Protein AF-A0A1R0WCK9-F1 (afdb_monomer)

Foldseek 3Di:
DPPPVVVVVPDDPVRVVVVVLLCVLQPDDPPPPDDLAQELLDLPDWLLLNLCSNQPHDFQDDDGSVVSVVVVVFLVVLQCCLPVPQVVLCPDPPRLKHFDDLCRFPCVPPPQKDWDCDDPGDNQKTWIWGRPLADPHTYTYIFSHWIDHPNAIETEDEEEDEPVVVVVDPADDPSVVSSVLVVCLRRVGFKYWYWYAHPPPRDIDIDIDGHDPVSNVVSSCSNHVSNVCSVVLHRDDDDDDPCLVVRSCVVCVVVVNRDDPDD

Sequence (263 aa):
MVKKESNVANKTPEELFTAVLDKFLTSRNNKRSGRLAFNPSSYYKCGRLQFYKLTGQPPRKKKYPRSERILDVGTQLHEWVQTQVLMKMNEEEKSAVKLIPLEELPTYGAEGIEWIKEHNAPPMEVKFVDSRWTKKYPISAMVDGAFSFINKDILFEFKTINPTDYDKIIEPLKDHLKQGAIYCLGTGVKYVMFLYLNKGNQEWKAYFVEYRQEQLDWVVARITTIEDYVLRGELPPKEEGDSCRYCEFKYLCDADLKEPKKK

Nearest PDB structures (foldseek):
  3h4r-assembly1_A  TM=4.758E-01  e=5.162E-04  Escherichia coli K-12
  3slp-assembly1_B  TM=4.173E-01  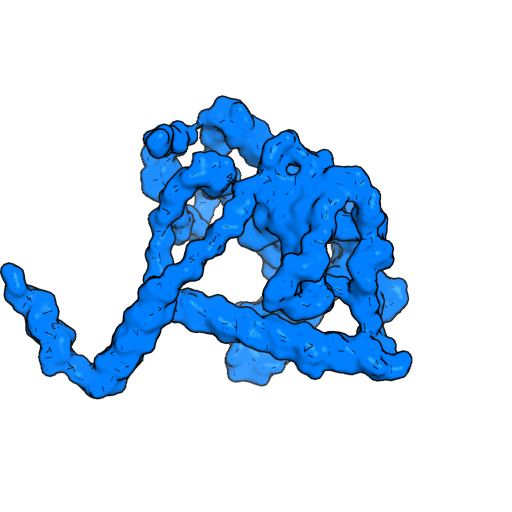e=4.038E-03  Lambdavirus lambda
  5btb-assembly2_A  TM=3.968E-01  e=8.260E-04  Eremothecium gossypii ATCC 10895
  6dkn-assembly2_B  TM=4.050E-01  e=1.577E-03  Arabidopsis thaliana
  2qb6-assembly1_A  TM=5.474E-01  e=2.174E+00  Saccharomyces cerevisiae

Radius of gyration: 21.08 Å; Cα contacts (8 Å, |Δi|>4): 360; chains: 1; bounding box: 53×39×67 Å

Secondary structure (DSSP, 8-state):
--TTTTTTTT--HHHHHHHHHHHHHHH--------S-B-TTTTTS-HHHHHHHHTTPPP-PPP-HHHHHHHHHHHHHHHHIIIIIIHHH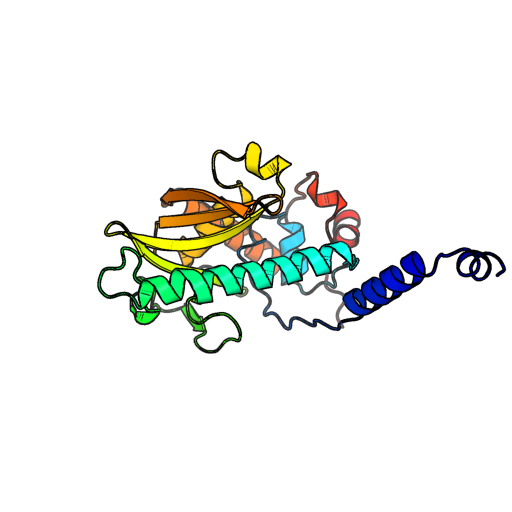HHSTT-S-EEPPGGGSTTTT-TTEEE----SS-TT-EEEEE-TT-SSS-EEEEESEEEEETTEEEEEEEEEE-HHHHHH-SS--HHHHHHHHHHHHHH---EEEEEEEETTT--EEEEEEEPPHHHHHHHHHHHHHHHHHHHHTPPPPP--SGGGGG-TTHHHHTTT--S----

Mean predicted aligned error: 5.52 Å

Structure (mmCIF, N/CA/C/O backbone):
data_AF-A0A1R0WCK9-F1
#
_entry.id   AF-A0A1R0WCK9-F1
#
loop_
_atom_site.group_PDB
_atom_site.id
_atom_site.type_symbol
_atom_site.label_atom_id
_atom_site.label_alt_id
_atom_site.label_comp_id
_atom_site.label_asym_id
_atom_site.label_entity_id
_atom_site.label_seq_id
_atom_site.pdbx_PDB_ins_code
_atom_site.Cartn_x
_atom_site.Cartn_y
_atom_site.Cartn_z
_atom_site.occupancy
_atom_site.B_iso_or_equiv
_atom_site.auth_seq_id
_atom_site.auth_comp_id
_atom_site.auth_asym_id
_atom_site.auth_atom_id
_atom_site.pdbx_PDB_model_num
ATOM 1 N N . MET A 1 1 ? 20.619 -13.567 40.205 1.00 45.62 1 MET A N 1
ATOM 2 C CA . MET A 1 1 ? 21.067 -12.651 39.128 1.00 45.62 1 MET A CA 1
ATOM 3 C C . MET A 1 1 ? 22.226 -13.214 38.281 1.00 45.62 1 MET A C 1
ATOM 5 O O . MET A 1 1 ? 22.901 -12.444 37.628 1.00 45.62 1 MET A O 1
ATOM 9 N N . VAL A 1 2 ? 22.408 -14.541 38.169 1.00 44.53 2 VAL A N 1
ATOM 10 C CA . VAL A 1 2 ? 23.644 -15.145 37.602 1.00 44.53 2 VAL A CA 1
ATOM 11 C C . VAL A 1 2 ? 23.496 -15.665 36.150 1.00 44.53 2 VAL A C 1
ATOM 13 O O . VAL A 1 2 ? 24.469 -16.039 35.514 1.00 44.53 2 VAL A O 1
ATOM 16 N N . LYS A 1 3 ? 22.290 -15.660 35.558 1.00 43.91 3 LYS A N 1
ATOM 17 C CA . LYS A 1 3 ? 22.046 -16.264 34.223 1.00 43.91 3 LYS A CA 1
ATOM 18 C C . LYS A 1 3 ? 22.256 -15.341 33.010 1.00 43.91 3 LYS A C 1
ATOM 20 O O . LYS A 1 3 ? 22.182 -15.820 31.885 1.00 43.91 3 LYS A O 1
ATOM 25 N N . LYS A 1 4 ? 22.447 -14.028 33.198 1.00 45.56 4 LYS A N 1
ATOM 26 C CA . LYS A 1 4 ? 22.603 -13.077 32.073 1.00 45.56 4 LYS A CA 1
ATOM 27 C C . LYS A 1 4 ? 24.060 -12.817 31.687 1.00 45.56 4 LYS A C 1
ATOM 29 O O . LYS A 1 4 ? 24.312 -12.571 30.514 1.00 45.56 4 LYS A O 1
ATOM 34 N N . GLU A 1 5 ? 24.992 -12.908 32.631 1.00 41.41 5 GLU A N 1
ATOM 35 C CA . GLU A 1 5 ? 26.416 -12.636 32.382 1.00 41.41 5 GLU A CA 1
ATOM 36 C C . GLU A 1 5 ? 27.134 -13.816 31.709 1.00 41.41 5 GLU A C 1
ATOM 38 O O . GLU A 1 5 ? 28.014 -13.607 30.881 1.00 41.41 5 GLU A O 1
ATOM 43 N N . SER A 1 6 ? 26.687 -15.054 31.944 1.00 45.78 6 SER A N 1
ATOM 44 C CA . SER A 1 6 ? 27.289 -16.257 31.351 1.00 45.78 6 SER A CA 1
ATOM 45 C C . SER A 1 6 ? 27.047 -16.425 29.844 1.00 45.78 6 SER A C 1
ATOM 47 O O . SER A 1 6 ? 27.761 -17.177 29.191 1.00 45.78 6 SER A O 1
ATOM 49 N N . ASN A 1 7 ? 26.061 -15.728 29.267 1.00 52.91 7 ASN A N 1
ATOM 50 C CA . ASN A 1 7 ? 25.636 -15.927 27.874 1.00 52.91 7 ASN A CA 1
ATOM 51 C C . ASN A 1 7 ? 26.328 -14.987 26.865 1.00 52.91 7 ASN A C 1
ATOM 53 O O . ASN A 1 7 ? 26.103 -15.095 25.661 1.00 52.91 7 ASN A O 1
ATOM 57 N N . VAL A 1 8 ? 27.131 -14.032 27.348 1.00 55.28 8 VAL A N 1
ATOM 58 C CA . VAL A 1 8 ? 27.963 -13.154 26.501 1.00 55.28 8 VAL A CA 1
ATOM 59 C C . VAL A 1 8 ? 29.366 -13.744 26.321 1.00 55.28 8 VAL A C 1
ATOM 61 O O . VAL A 1 8 ? 29.966 -13.553 25.271 1.00 55.28 8 VAL A O 1
ATOM 64 N N . ALA A 1 9 ? 29.849 -14.521 27.297 1.00 57.75 9 ALA A N 1
ATOM 65 C CA . ALA A 1 9 ? 31.196 -15.095 27.309 1.00 57.75 9 ALA A CA 1
ATOM 66 C C . ALA A 1 9 ? 31.435 -16.212 26.270 1.00 57.75 9 ALA A C 1
ATOM 68 O O . ALA A 1 9 ? 32.584 -16.505 25.964 1.00 57.75 9 ALA A O 1
ATOM 69 N N . ASN A 1 10 ? 30.374 -16.802 25.706 1.00 74.19 10 ASN A N 1
ATOM 70 C CA . ASN A 1 10 ? 30.460 -17.928 24.763 1.00 74.19 10 ASN A CA 1
ATOM 71 C C . ASN A 1 10 ? 30.127 -17.564 23.308 1.00 74.19 10 ASN A C 1
ATOM 73 O O . ASN A 1 10 ? 29.937 -18.464 22.495 1.00 74.19 10 ASN A O 1
ATOM 77 N N . LYS A 1 11 ? 30.006 -16.274 22.972 1.00 84.56 11 LYS A N 1
ATOM 78 C CA . LYS A 1 11 ? 29.691 -15.866 21.599 1.00 84.56 11 LYS A CA 1
ATOM 79 C C . LYS A 1 11 ? 30.944 -15.736 20.750 1.00 84.56 11 LYS A C 1
ATOM 81 O O . LYS A 1 11 ? 31.930 -15.156 21.202 1.00 84.56 11 LYS A O 1
ATOM 86 N N . THR A 1 12 ? 30.882 -16.204 19.508 1.00 94.31 12 THR A N 1
ATOM 87 C CA . THR A 1 12 ? 31.974 -15.982 18.551 1.00 94.31 12 THR A CA 1
ATOM 88 C C . THR A 1 12 ? 32.033 -14.506 18.123 1.00 94.31 12 THR A C 1
ATOM 90 O O . THR A 1 12 ? 31.036 -13.780 18.253 1.00 94.31 12 THR A O 1
ATOM 93 N N . PRO A 1 13 ? 33.172 -14.016 17.596 1.00 95.81 13 PRO A N 1
ATOM 94 C CA . PRO A 1 13 ? 33.260 -12.665 17.040 1.00 95.81 13 PRO A CA 1
ATOM 95 C C . PRO A 1 13 ? 32.168 -12.349 16.001 1.00 95.81 13 PRO A C 1
ATOM 97 O O . PRO A 1 13 ? 31.623 -11.245 15.996 1.00 95.81 13 PRO A O 1
ATOM 100 N N . GLU A 1 14 ? 31.784 -13.319 15.167 1.00 96.00 14 GLU A N 1
ATOM 101 C CA . GLU A 1 14 ? 30.732 -13.190 14.150 1.00 96.00 14 GLU A CA 1
ATOM 102 C C . GLU A 1 14 ? 29.339 -12.997 14.777 1.00 96.00 14 GLU A C 1
ATOM 104 O O . GLU A 1 14 ? 28.549 -12.150 14.341 1.00 96.00 14 GLU A O 1
ATOM 109 N N . GLU A 1 15 ? 29.030 -13.742 15.840 1.00 94.69 15 GLU A N 1
ATOM 110 C CA . GLU A 1 15 ? 27.771 -13.606 16.582 1.00 94.69 15 GLU A CA 1
ATOM 111 C C . GLU A 1 15 ? 27.686 -12.271 17.325 1.00 94.69 15 GLU A C 1
ATOM 113 O O . GLU A 1 15 ? 26.616 -11.660 17.417 1.00 94.69 15 GLU A O 1
ATOM 118 N N . LEU A 1 16 ? 28.814 -11.792 17.855 1.00 94.94 16 LEU A N 1
ATOM 119 C CA . LEU A 1 16 ? 28.894 -10.469 18.464 1.00 94.94 16 LEU A CA 1
ATOM 120 C C . LEU A 1 16 ? 28.676 -9.375 17.417 1.00 94.94 16 LEU A C 1
ATOM 122 O O . LEU A 1 16 ? 27.882 -8.462 17.650 1.00 94.94 16 LEU A O 1
ATOM 126 N N . PHE A 1 17 ? 29.315 -9.489 16.252 1.00 96.06 17 PHE A N 1
ATOM 127 C CA . PHE A 1 17 ? 29.180 -8.514 15.175 1.00 96.06 17 PHE A CA 1
ATOM 128 C C . PHE A 1 17 ? 27.734 -8.406 14.675 1.00 96.06 17 PHE A C 1
ATOM 130 O O . PHE A 1 17 ? 27.159 -7.315 14.647 1.00 96.06 17 PHE A O 1
ATOM 137 N N . THR A 1 18 ? 27.095 -9.537 14.367 1.00 95.88 18 THR A N 1
ATOM 138 C CA . THR A 1 18 ? 25.685 -9.553 13.939 1.00 95.88 18 THR A CA 1
ATOM 139 C C . THR A 1 18 ? 24.744 -9.006 15.016 1.00 95.88 18 THR A C 1
ATOM 141 O O . THR A 1 18 ? 23.827 -8.246 14.696 1.00 95.88 18 THR A O 1
ATOM 144 N N . ALA A 1 19 ? 25.001 -9.285 16.300 1.00 94.69 19 ALA A N 1
ATOM 145 C CA . ALA A 1 19 ? 24.226 -8.721 17.405 1.00 94.69 19 ALA A CA 1
ATOM 146 C C . ALA A 1 19 ? 24.371 -7.191 17.528 1.00 94.69 19 ALA A C 1
ATOM 148 O O . ALA A 1 19 ? 23.395 -6.510 17.860 1.00 94.69 19 ALA A O 1
ATOM 149 N N . VAL A 1 20 ? 25.557 -6.636 17.251 1.00 95.62 20 VAL A N 1
ATOM 150 C CA . VAL A 1 20 ? 25.784 -5.180 17.216 1.00 95.62 20 VAL A CA 1
ATOM 151 C C . VAL A 1 20 ? 24.963 -4.535 16.097 1.00 95.62 20 VAL A C 1
ATOM 153 O O . VAL A 1 20 ? 24.258 -3.555 16.354 1.00 95.62 20 VAL A O 1
ATOM 156 N N . LEU A 1 21 ? 24.977 -5.115 14.892 1.00 95.44 21 LEU A N 1
ATOM 157 C CA . LEU A 1 21 ? 24.169 -4.638 13.763 1.00 95.44 21 LEU A CA 1
ATOM 158 C C . LEU A 1 21 ? 22.664 -4.702 14.072 1.00 95.44 21 LEU A C 1
ATOM 160 O O . LEU A 1 21 ? 21.938 -3.727 13.873 1.00 95.44 21 LEU A O 1
ATOM 164 N N . ASP A 1 22 ? 22.192 -5.822 14.620 1.00 95.38 22 ASP A N 1
ATOM 165 C CA . ASP A 1 22 ? 20.786 -6.023 14.984 1.00 95.38 22 ASP A CA 1
ATOM 166 C C . ASP A 1 22 ? 20.304 -5.019 16.046 1.00 95.38 22 ASP A C 1
ATOM 168 O O . ASP A 1 22 ? 19.191 -4.476 15.961 1.00 95.38 22 ASP A O 1
ATOM 172 N N . LYS A 1 23 ? 21.156 -4.728 17.037 1.00 94.19 23 LYS A N 1
ATOM 173 C CA . LYS A 1 23 ? 20.893 -3.710 18.060 1.00 94.19 23 LYS A CA 1
ATOM 174 C C . LYS A 1 23 ? 20.825 -2.316 17.444 1.00 94.19 23 LYS A C 1
ATOM 176 O O . LYS A 1 23 ? 19.909 -1.560 17.770 1.00 94.19 23 LYS A O 1
ATOM 181 N N . PHE A 1 24 ? 21.749 -1.981 16.543 1.00 93.44 24 PHE A N 1
ATOM 182 C CA . PHE A 1 24 ? 21.728 -0.702 15.838 1.00 93.44 24 PHE A CA 1
ATOM 183 C C . PHE A 1 24 ? 20.415 -0.528 15.065 1.00 93.44 24 PHE A C 1
ATOM 185 O O . PHE A 1 24 ? 19.681 0.426 15.327 1.00 93.44 24 PHE A O 1
ATOM 192 N N . LEU A 1 25 ? 20.047 -1.493 14.215 1.00 91.62 25 LEU A N 1
ATOM 193 C CA . LEU A 1 25 ? 18.831 -1.429 13.396 1.00 91.62 25 LEU A CA 1
ATOM 194 C C . LEU A 1 25 ? 17.555 -1.210 14.219 1.00 91.62 25 LEU A C 1
ATOM 196 O O . LEU A 1 25 ? 16.714 -0.391 13.847 1.00 91.62 25 LEU A O 1
ATOM 200 N N . THR A 1 26 ? 17.414 -1.911 15.347 1.00 90.69 26 THR A N 1
ATOM 201 C CA . THR A 1 26 ? 16.211 -1.836 16.196 1.00 90.69 26 THR A CA 1
ATOM 202 C C . THR A 1 26 ? 16.158 -0.586 17.076 1.00 90.69 26 THR A C 1
ATOM 204 O O . THR A 1 26 ? 15.062 -0.121 17.416 1.00 90.69 26 THR A O 1
ATOM 207 N N . SER A 1 27 ? 17.320 -0.010 17.399 1.00 89.25 27 SER A N 1
ATOM 208 C CA . SER A 1 27 ? 17.451 1.230 18.172 1.00 89.25 27 SER A CA 1
ATOM 209 C C . SER A 1 27 ? 17.048 2.488 17.394 1.00 89.25 27 SER A C 1
ATOM 211 O O . SER A 1 27 ? 16.664 3.481 18.014 1.00 89.25 27 SER A O 1
ATOM 213 N N . ARG A 1 28 ? 17.051 2.446 16.050 1.00 86.56 28 ARG A N 1
ATOM 214 C CA . ARG A 1 28 ? 16.676 3.591 15.202 1.00 86.56 28 ARG A CA 1
ATOM 215 C C . ARG A 1 28 ? 15.276 4.102 15.545 1.00 86.56 28 ARG A C 1
ATOM 217 O O . ARG A 1 28 ? 14.286 3.355 15.539 1.00 86.56 28 ARG A O 1
ATOM 224 N N . ASN A 1 29 ? 15.184 5.395 15.849 1.00 68.44 29 ASN A N 1
ATOM 225 C CA . ASN A 1 29 ? 13.937 6.037 16.242 1.00 68.44 29 ASN A CA 1
ATOM 226 C C . ASN A 1 29 ? 13.182 6.557 15.016 1.00 68.44 29 ASN A C 1
ATOM 228 O O . ASN A 1 29 ? 13.086 7.756 14.783 1.00 68.44 29 ASN A O 1
ATOM 232 N N . ASN A 1 30 ? 12.615 5.639 14.238 1.00 63.09 30 ASN A N 1
ATOM 233 C CA . ASN A 1 30 ? 11.753 5.988 13.111 1.00 63.09 30 ASN A CA 1
ATOM 234 C C . ASN A 1 30 ? 10.349 6.335 13.630 1.00 63.09 30 ASN A C 1
ATOM 236 O O . ASN A 1 30 ? 9.394 5.582 13.418 1.00 63.09 30 ASN A O 1
ATOM 240 N N . LYS A 1 31 ? 10.209 7.446 14.367 1.00 56.50 31 LYS A N 1
ATOM 241 C CA . LYS A 1 31 ? 8.886 7.997 14.685 1.00 56.50 31 LYS A CA 1
ATOM 242 C C . LYS A 1 31 ? 8.263 8.485 13.381 1.00 56.50 31 LYS A C 1
ATOM 244 O O . LYS A 1 31 ? 8.527 9.593 12.935 1.00 56.50 31 LYS A O 1
ATOM 249 N N . ARG A 1 32 ? 7.425 7.654 12.764 1.00 56.78 32 ARG A N 1
ATOM 250 C CA . ARG A 1 32 ? 6.545 8.099 11.683 1.00 56.78 32 ARG A CA 1
ATOM 251 C C . ARG A 1 32 ? 5.411 8.902 12.317 1.00 56.78 32 ARG A C 1
ATOM 253 O O . ARG A 1 32 ? 4.491 8.317 12.883 1.00 56.78 32 ARG A O 1
ATOM 260 N N . SER A 1 33 ? 5.493 10.231 12.268 1.00 53.94 33 SER A N 1
ATOM 261 C CA . SER A 1 33 ? 4.356 11.110 12.555 1.00 53.94 33 SER A CA 1
ATOM 262 C C . SER A 1 33 ? 3.375 11.016 11.387 1.00 53.94 33 SER A C 1
ATOM 264 O O . SER A 1 33 ? 3.424 11.796 10.439 1.00 53.94 33 SER A O 1
ATOM 266 N N . GLY A 1 34 ? 2.546 9.978 11.403 1.00 66.50 34 GLY A N 1
ATOM 267 C CA . GLY A 1 34 ? 1.469 9.805 10.437 1.00 66.50 34 GLY A CA 1
ATOM 268 C C . GLY A 1 34 ? 0.188 10.455 10.941 1.00 66.50 34 GLY A C 1
ATOM 269 O O . GLY A 1 34 ? -0.119 10.370 12.132 1.00 66.50 34 GLY A O 1
ATOM 270 N N . ARG A 1 35 ? -0.580 11.060 10.031 1.00 86.31 35 ARG A N 1
ATOM 271 C CA . ARG A 1 35 ? -1.987 11.384 10.293 1.00 86.31 35 ARG A CA 1
ATOM 272 C C . ARG A 1 35 ? -2.767 10.090 10.556 1.00 86.31 35 ARG A C 1
ATOM 274 O O . ARG A 1 35 ? -2.451 9.045 9.985 1.00 86.31 35 ARG A O 1
ATOM 281 N N . LEU A 1 36 ? -3.771 10.150 11.429 1.00 93.75 36 LEU A N 1
ATOM 282 C CA . LEU A 1 36 ? -4.698 9.034 11.621 1.00 93.75 36 LEU A CA 1
ATOM 283 C C . LEU A 1 36 ? -5.579 8.940 10.375 1.00 93.75 36 LEU A C 1
ATOM 285 O O . LEU A 1 36 ? -6.334 9.863 10.087 1.00 93.75 36 LEU A O 1
ATOM 289 N N . ALA A 1 37 ? -5.420 7.862 9.614 1.00 96.69 37 ALA A N 1
ATOM 290 C CA . ALA A 1 37 ? -6.014 7.707 8.292 1.00 96.69 37 ALA A CA 1
ATOM 291 C C . ALA A 1 37 ? -6.141 6.228 7.913 1.00 96.69 37 ALA A C 1
ATOM 293 O O . ALA A 1 37 ? -5.397 5.370 8.412 1.00 96.69 37 ALA A O 1
ATOM 294 N N . PHE A 1 38 ? -7.034 5.936 6.971 1.00 97.88 38 PHE A N 1
ATOM 295 C CA . PHE A 1 38 ? -7.048 4.656 6.276 1.00 97.88 38 PHE A CA 1
ATOM 296 C C . PHE A 1 38 ? -5.856 4.586 5.323 1.00 97.88 38 PHE A C 1
ATOM 298 O O . PHE A 1 38 ? -5.660 5.455 4.478 1.00 97.88 38 PHE A O 1
ATOM 305 N N . ASN A 1 39 ? -5.033 3.548 5.475 1.00 97.00 39 ASN A N 1
ATOM 306 C CA . ASN A 1 39 ? -3.827 3.363 4.671 1.00 97.00 39 ASN A CA 1
ATOM 307 C C . ASN A 1 39 ? -3.996 2.167 3.714 1.00 97.00 39 ASN A C 1
ATOM 309 O O . ASN A 1 39 ? -4.463 1.112 4.172 1.00 97.00 39 ASN A O 1
ATOM 313 N N . PRO A 1 40 ? -3.537 2.263 2.450 1.00 97.06 40 PRO A N 1
ATOM 314 C CA . PRO A 1 40 ? -3.678 1.213 1.435 1.00 97.06 40 PRO A CA 1
ATOM 315 C C . PRO A 1 40 ? -3.218 -0.175 1.878 1.00 97.06 40 PRO A C 1
ATOM 317 O O . PRO A 1 40 ? -3.898 -1.168 1.648 1.00 97.06 40 PRO A O 1
ATOM 320 N N . SER A 1 41 ? -2.110 -0.247 2.613 1.00 94.12 41 SER A N 1
ATOM 321 C CA . SER A 1 41 ? -1.522 -1.503 3.091 1.00 94.12 41 SER A CA 1
ATOM 322 C C . SER A 1 41 ? -2.266 -2.157 4.265 1.00 94.12 41 SER A C 1
ATOM 324 O O . SER A 1 41 ? -1.820 -3.183 4.795 1.00 94.12 41 SER A O 1
ATOM 326 N N . SER A 1 42 ? -3.360 -1.558 4.757 1.00 95.00 42 SER A N 1
ATOM 327 C CA . SER A 1 42 ? -4.057 -2.113 5.919 1.00 95.00 42 SER A CA 1
ATOM 328 C C . SER A 1 42 ? -5.559 -1.886 6.028 1.00 95.00 42 SER A C 1
ATOM 330 O O . SER A 1 42 ? -6.151 -2.590 6.841 1.00 95.00 42 SER A O 1
ATOM 332 N N . TYR A 1 43 ? -6.188 -0.976 5.277 1.00 97.31 43 TYR A N 1
ATOM 333 C CA . TYR A 1 43 ? -7.612 -0.630 5.458 1.00 97.31 43 TYR A CA 1
ATOM 334 C C . TYR A 1 43 ? -8.555 -1.853 5.415 1.00 97.31 43 TYR A C 1
ATOM 336 O O . TYR A 1 43 ? -9.554 -1.911 6.125 1.00 97.31 43 TYR A O 1
ATOM 344 N N . TYR A 1 44 ? -8.184 -2.874 4.641 1.00 96.12 44 TYR A N 1
ATOM 345 C CA . TYR A 1 44 ? -8.912 -4.132 4.500 1.00 96.12 44 TYR A CA 1
ATOM 346 C C . TYR A 1 44 ? -8.694 -5.150 5.628 1.00 96.12 44 TYR A C 1
ATOM 348 O O . TYR A 1 44 ? -9.318 -6.209 5.624 1.00 96.12 44 TYR A O 1
ATOM 356 N N . LYS A 1 45 ? -7.764 -4.897 6.554 1.00 95.62 45 LYS A N 1
ATOM 357 C CA . LYS A 1 45 ? -7.497 -5.783 7.698 1.00 95.62 45 LYS A CA 1
ATOM 358 C C . LYS A 1 45 ? -8.625 -5.673 8.725 1.00 95.62 45 LYS A C 1
ATOM 360 O O . LYS A 1 45 ? -9.512 -4.835 8.584 1.00 95.62 45 LYS A O 1
ATOM 365 N N . CYS A 1 46 ? -8.548 -6.500 9.768 1.00 96.50 46 CYS A N 1
ATOM 366 C CA . CYS A 1 46 ? -9.503 -6.566 10.876 1.00 96.50 46 CYS A CA 1
ATOM 367 C C . CYS A 1 46 ? -10.049 -5.190 11.299 1.00 96.50 46 CYS A C 1
ATOM 369 O O . CYS A 1 46 ? -9.268 -4.284 11.612 1.00 96.50 46 CYS A O 1
ATOM 371 N N . GLY A 1 47 ? -11.378 -5.052 11.373 1.00 96.88 47 GLY A N 1
ATOM 372 C CA . GLY A 1 47 ? -12.031 -3.794 11.740 1.00 96.88 47 GLY A CA 1
ATOM 373 C C . GLY A 1 47 ? -11.584 -3.278 13.108 1.00 96.88 47 GLY A C 1
ATOM 374 O O . GL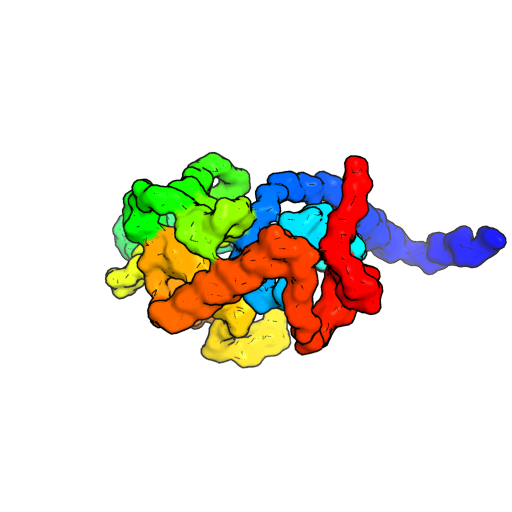Y A 1 47 ? -11.298 -2.093 13.260 1.00 96.88 47 GLY A O 1
ATOM 375 N N . ARG A 1 48 ? -11.397 -4.169 14.091 1.00 96.38 48 ARG A N 1
ATOM 376 C CA . ARG A 1 48 ? -10.879 -3.790 15.418 1.00 96.38 48 ARG A CA 1
ATOM 377 C C . ARG A 1 48 ? -9.448 -3.263 15.378 1.00 96.38 48 ARG A C 1
ATOM 379 O O . ARG A 1 48 ? -9.124 -2.326 16.099 1.00 96.38 48 ARG A O 1
ATOM 386 N N . LEU A 1 49 ? -8.591 -3.820 14.521 1.00 95.56 49 LEU A N 1
ATOM 387 C CA . LEU A 1 49 ? -7.243 -3.284 14.320 1.00 95.56 49 LEU A CA 1
ATOM 388 C C . LEU A 1 49 ? -7.313 -1.852 13.781 1.00 95.56 49 LEU A C 1
ATOM 390 O O . LEU A 1 49 ? -6.572 -0.996 14.258 1.00 95.56 49 LEU A O 1
ATOM 394 N N . GLN A 1 50 ? -8.203 -1.584 12.823 1.00 96.62 50 GLN A N 1
ATOM 395 C CA . GLN A 1 50 ? -8.402 -0.230 12.300 1.00 96.62 50 GLN A CA 1
ATOM 396 C C . GLN A 1 50 ? -8.975 0.709 13.366 1.00 96.62 50 GLN A C 1
ATOM 398 O O . GLN A 1 50 ? -8.441 1.800 13.551 1.00 96.62 50 GLN A O 1
ATOM 403 N N . PHE A 1 51 ? -9.960 0.255 14.145 1.00 96.56 51 PHE A N 1
ATOM 404 C CA . PHE A 1 51 ? -10.507 1.007 15.275 1.00 96.56 51 PHE A CA 1
ATOM 405 C C . PHE A 1 51 ? -9.410 1.451 16.249 1.00 96.56 51 PHE A C 1
ATOM 407 O O . PHE A 1 51 ? -9.306 2.632 16.575 1.00 96.56 51 PHE A O 1
ATOM 414 N N . TYR A 1 52 ? -8.532 0.537 16.673 1.00 95.38 52 TYR A N 1
ATOM 415 C CA . TYR A 1 52 ? -7.448 0.871 17.599 1.00 95.38 52 TYR A CA 1
ATOM 416 C C . TYR A 1 52 ? -6.437 1.858 17.013 1.00 95.38 52 TYR A C 1
ATOM 418 O O . TYR A 1 52 ? -5.990 2.766 17.713 1.00 95.38 52 TYR A O 1
ATOM 426 N N . LYS A 1 53 ? -6.118 1.738 15.721 1.00 94.00 53 LYS A N 1
ATOM 427 C CA . LYS A 1 53 ? -5.249 2.705 15.039 1.00 94.00 53 LYS A CA 1
ATOM 428 C C . LYS A 1 53 ? -5.878 4.092 14.992 1.00 94.00 53 LYS A C 1
ATOM 430 O O . LYS A 1 53 ? -5.233 5.056 15.387 1.00 94.00 53 LYS A O 1
ATOM 435 N N . LEU A 1 54 ? -7.128 4.192 14.544 1.00 94.69 54 LEU A N 1
ATOM 436 C CA . LEU A 1 54 ? -7.829 5.467 14.345 1.00 94.69 54 LEU A CA 1
ATOM 437 C C . LEU A 1 54 ? -8.234 6.148 15.661 1.00 94.69 54 LEU A C 1
ATOM 439 O O . LEU A 1 54 ? -8.388 7.367 15.707 1.00 94.69 54 LEU A O 1
ATOM 443 N N . THR A 1 55 ? -8.336 5.387 16.752 1.00 93.19 55 THR A N 1
ATOM 444 C CA . THR A 1 55 ? -8.504 5.928 18.113 1.00 93.19 55 THR A CA 1
ATOM 445 C C . THR A 1 55 ? -7.175 6.278 18.792 1.00 93.19 55 THR A C 1
ATOM 447 O O . THR A 1 55 ? -7.167 6.734 19.933 1.00 93.19 55 THR A O 1
ATOM 450 N N . GLY A 1 56 ? -6.041 6.105 18.102 1.00 91.00 56 GLY A N 1
ATOM 451 C CA . GLY A 1 56 ? -4.720 6.497 18.598 1.00 91.00 56 GLY A CA 1
ATOM 452 C C . GLY A 1 56 ? -4.177 5.602 19.714 1.00 91.00 56 GLY A C 1
ATOM 453 O O . GLY A 1 56 ? -3.309 6.030 20.479 1.00 91.00 56 GLY A O 1
ATOM 454 N N . GLN A 1 57 ? -4.672 4.368 19.829 1.00 90.25 57 GLN A N 1
ATOM 455 C CA . GLN A 1 57 ? -4.203 3.427 20.840 1.00 90.25 57 GLN A CA 1
ATOM 456 C C . GLN A 1 57 ? -2.733 3.053 20.594 1.00 90.25 57 GLN A C 1
ATOM 458 O O . GLN A 1 57 ? -2.311 2.903 19.443 1.00 90.25 57 GLN A O 1
ATOM 463 N N . PRO A 1 58 ? -1.927 2.870 21.654 1.00 88.69 58 PRO A N 1
ATOM 464 C CA . PRO A 1 58 ? -0.512 2.564 21.498 1.00 88.69 58 PRO A CA 1
ATOM 465 C C . PRO A 1 58 ? -0.309 1.112 21.031 1.00 88.69 58 PRO A C 1
ATOM 467 O O . PRO A 1 58 ? -0.689 0.189 21.742 1.00 88.69 58 PRO A O 1
ATOM 470 N N . PRO A 1 59 ? 0.331 0.845 19.884 1.00 89.69 59 PRO A N 1
ATOM 471 C CA . PRO A 1 59 ? 0.589 -0.529 19.465 1.00 89.69 59 PRO A CA 1
ATOM 472 C C . PRO A 1 59 ? 1.661 -1.193 20.339 1.00 89.69 59 PRO A C 1
ATOM 474 O O . PRO A 1 59 ? 2.694 -0.594 20.648 1.00 89.69 59 PRO A O 1
ATOM 477 N N . ARG A 1 60 ? 1.493 -2.481 20.662 1.00 89.19 60 ARG A N 1
ATOM 478 C CA . ARG A 1 60 ? 2.579 -3.318 21.201 1.00 89.19 60 ARG A CA 1
ATOM 479 C C . ARG A 1 60 ? 3.356 -3.952 20.053 1.00 89.19 60 ARG A C 1
ATOM 481 O O . ARG A 1 60 ? 3.245 -5.147 19.785 1.00 89.19 60 ARG A O 1
ATOM 488 N N . LYS A 1 61 ? 4.158 -3.139 19.364 1.00 79.75 61 LYS A N 1
ATOM 489 C CA . LYS A 1 61 ? 4.991 -3.606 18.253 1.00 79.75 61 LYS A CA 1
ATOM 490 C C . LYS A 1 61 ? 6.353 -4.079 18.756 1.00 79.75 61 LYS A C 1
ATOM 492 O O . LYS A 1 61 ? 7.142 -3.293 19.277 1.00 79.75 61 LYS A O 1
ATOM 497 N N . LYS A 1 62 ? 6.662 -5.361 18.556 1.00 79.69 62 LYS A N 1
ATOM 498 C CA . LYS A 1 62 ? 8.041 -5.851 18.668 1.00 79.69 62 LYS A CA 1
ATOM 499 C C . LYS A 1 62 ? 8.793 -5.475 17.392 1.00 79.69 62 LYS A C 1
ATOM 501 O O . LYS A 1 62 ? 8.343 -5.802 16.295 1.00 79.69 62 LYS A O 1
ATOM 506 N N . LYS A 1 63 ? 9.922 -4.777 17.533 1.00 82.94 63 LYS A N 1
ATOM 507 C CA . LYS A 1 63 ? 10.860 -4.566 16.426 1.00 82.94 63 LYS A CA 1
ATOM 508 C C . LYS A 1 63 ? 11.742 -5.799 16.298 1.00 82.94 63 LYS A C 1
ATOM 510 O O . LYS A 1 63 ? 12.388 -6.193 17.266 1.00 82.94 63 LYS A O 1
ATOM 515 N N . TYR A 1 64 ? 11.764 -6.387 15.112 1.00 89.75 64 TYR A N 1
ATOM 516 C CA . TYR A 1 64 ? 12.628 -7.514 14.794 1.00 89.75 64 TYR A CA 1
ATOM 517 C C . TYR A 1 64 ? 13.690 -7.043 13.799 1.00 89.75 64 TYR A C 1
ATOM 519 O O . TYR A 1 64 ? 13.310 -6.528 12.747 1.00 89.75 64 TYR A O 1
ATOM 527 N N . PRO A 1 65 ? 14.993 -7.240 14.069 1.00 92.31 65 PRO A N 1
ATOM 528 C CA . PRO A 1 65 ? 16.057 -6.781 13.174 1.00 92.31 65 PRO A CA 1
ATOM 529 C C . PRO A 1 65 ? 15.898 -7.281 11.734 1.00 92.31 65 PRO A C 1
ATOM 531 O O . PRO A 1 65 ? 16.061 -6.525 10.780 1.00 92.31 65 PRO A O 1
ATOM 534 N N . ARG A 1 66 ? 15.482 -8.545 11.572 1.00 93.44 66 ARG A N 1
ATOM 535 C CA . ARG A 1 66 ? 15.170 -9.131 10.261 1.00 93.44 66 ARG A CA 1
ATOM 536 C C . ARG A 1 66 ? 14.072 -8.358 9.527 1.00 93.44 66 ARG A C 1
ATOM 538 O O . ARG A 1 66 ? 14.185 -8.164 8.324 1.00 93.44 66 ARG A O 1
ATOM 545 N N . SER A 1 67 ? 13.023 -7.928 10.227 1.00 91.06 67 SER A N 1
ATOM 546 C CA . SER A 1 67 ? 11.945 -7.137 9.626 1.00 91.06 67 SER A CA 1
ATOM 547 C C . SER A 1 67 ? 12.433 -5.759 9.190 1.00 91.06 67 SER A C 1
ATOM 549 O O . SER A 1 67 ? 12.071 -5.329 8.103 1.00 91.06 67 SER A O 1
ATOM 551 N N . GLU A 1 68 ? 13.289 -5.104 9.981 1.00 92.38 68 GLU A N 1
ATOM 552 C CA . GLU A 1 68 ? 13.897 -3.823 9.594 1.00 92.38 68 GLU A CA 1
ATOM 553 C C . GLU A 1 68 ? 14.741 -3.977 8.320 1.00 92.38 68 GLU A C 1
ATOM 555 O O . GLU A 1 68 ? 14.562 -3.211 7.382 1.00 92.38 68 GLU A O 1
ATOM 560 N N . ARG A 1 69 ? 15.569 -5.030 8.219 1.00 94.56 69 ARG A N 1
ATOM 561 C CA . ARG A 1 69 ? 16.326 -5.319 6.985 1.00 94.56 69 ARG A CA 1
ATOM 562 C C . ARG A 1 69 ? 15.426 -5.562 5.778 1.00 94.56 69 ARG A C 1
ATOM 564 O O . ARG A 1 69 ? 15.718 -5.072 4.698 1.00 94.56 69 ARG A O 1
ATOM 571 N N . ILE A 1 70 ? 14.347 -6.328 5.948 1.00 93.19 70 ILE A N 1
ATOM 572 C CA . ILE A 1 70 ? 13.401 -6.607 4.856 1.00 93.19 70 ILE A CA 1
ATOM 573 C C . ILE A 1 70 ? 12.776 -5.311 4.333 1.00 93.19 70 ILE A C 1
ATOM 575 O O . ILE A 1 70 ? 12.605 -5.184 3.123 1.00 93.19 70 ILE A O 1
ATOM 579 N N . LEU A 1 71 ? 12.431 -4.383 5.231 1.00 91.56 71 LEU A N 1
ATOM 580 C CA . LEU A 1 71 ? 11.866 -3.088 4.861 1.00 91.56 71 LEU A CA 1
ATOM 581 C C . LEU A 1 71 ? 12.905 -2.206 4.170 1.00 91.56 71 LEU A C 1
ATOM 583 O O . LEU A 1 71 ? 12.622 -1.729 3.081 1.00 91.56 71 LEU A O 1
ATOM 587 N N . ASP A 1 72 ? 14.098 -2.051 4.747 1.00 93.50 72 ASP A N 1
ATOM 588 C CA . ASP A 1 72 ? 15.152 -1.197 4.185 1.00 93.50 72 ASP A CA 1
ATOM 589 C C . ASP A 1 72 ? 15.586 -1.675 2.791 1.00 93.50 72 ASP A C 1
ATOM 591 O O . ASP A 1 72 ? 15.635 -0.887 1.851 1.00 93.50 72 ASP A O 1
ATOM 595 N N . VAL A 1 73 ? 15.832 -2.981 2.629 1.00 95.12 73 VAL A N 1
ATOM 596 C CA . VAL A 1 73 ? 16.169 -3.574 1.323 1.00 95.12 73 VAL A CA 1
ATOM 597 C C . VAL A 1 73 ? 15.009 -3.419 0.341 1.00 95.12 73 VAL A C 1
ATOM 599 O O . VAL A 1 73 ? 15.232 -3.125 -0.827 1.00 95.12 73 VAL A O 1
ATOM 602 N N . GLY A 1 74 ? 13.768 -3.593 0.808 1.00 94.94 74 GLY A N 1
ATOM 603 C CA . GLY A 1 74 ? 12.579 -3.345 -0.002 1.00 94.94 74 GLY A CA 1
ATOM 604 C C . GLY A 1 74 ? 12.545 -1.913 -0.533 1.00 94.94 74 GLY A C 1
ATOM 605 O O . GLY A 1 74 ? 12.441 -1.733 -1.738 1.00 94.94 74 GLY A O 1
ATOM 606 N N . THR A 1 75 ? 12.707 -0.915 0.339 1.00 94.56 75 THR A N 1
ATOM 607 C CA . THR A 1 75 ? 12.724 0.505 -0.041 1.00 94.56 75 THR A CA 1
ATOM 608 C C . THR A 1 75 ? 13.794 0.804 -1.086 1.00 94.56 75 THR A C 1
ATOM 610 O O . THR A 1 75 ? 13.497 1.439 -2.088 1.00 94.56 75 THR A O 1
ATOM 613 N N . GLN A 1 76 ? 15.016 0.296 -0.907 1.00 96.44 76 GLN A N 1
ATOM 614 C CA . GLN A 1 76 ? 16.093 0.514 -1.878 1.00 96.44 76 GLN A CA 1
ATOM 615 C C . GLN A 1 76 ? 15.783 -0.103 -3.250 1.00 96.44 76 GLN A C 1
ATOM 617 O O . GLN A 1 76 ? 16.115 0.475 -4.280 1.00 96.44 76 GLN A O 1
ATOM 622 N N . LEU A 1 77 ? 15.109 -1.256 -3.281 1.00 96.94 77 LEU A N 1
ATOM 623 C CA . LEU A 1 77 ? 14.675 -1.874 -4.534 1.00 96.94 77 LEU A CA 1
ATOM 624 C C . LEU A 1 77 ? 13.536 -1.093 -5.207 1.00 96.94 77 LEU A C 1
ATOM 626 O O . LEU A 1 77 ? 13.541 -0.997 -6.430 1.00 96.94 77 LEU A O 1
ATOM 630 N N . HIS A 1 78 ?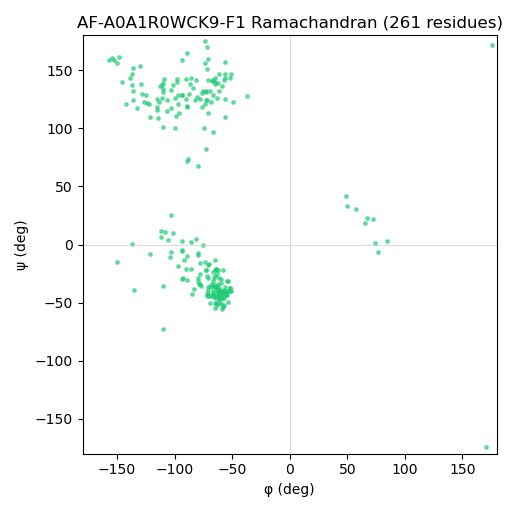 12.598 -0.519 -4.439 1.00 97.25 78 HIS A N 1
ATOM 631 C CA . HIS A 1 78 ? 11.591 0.409 -4.980 1.00 97.25 78 HIS A CA 1
ATOM 632 C C . HIS A 1 78 ? 12.281 1.610 -5.637 1.00 97.25 78 HIS A C 1
ATOM 634 O O . HIS A 1 78 ? 12.105 1.831 -6.835 1.00 97.25 78 HIS A O 1
ATOM 640 N N . GLU A 1 79 ? 13.145 2.304 -4.886 1.00 97.19 79 GLU A N 1
ATOM 641 C CA . GLU A 1 79 ? 13.872 3.484 -5.365 1.00 97.19 79 GLU A CA 1
ATOM 642 C C . GLU A 1 79 ? 14.689 3.175 -6.623 1.00 97.19 79 GLU A C 1
ATOM 644 O O . GLU A 1 79 ? 14.692 3.965 -7.568 1.00 97.19 79 GLU A O 1
ATOM 649 N N . TRP A 1 80 ? 15.349 2.015 -6.679 1.00 97.62 80 TRP A N 1
ATOM 650 C CA . TRP A 1 80 ? 16.092 1.585 -7.860 1.00 97.62 80 TRP A CA 1
ATOM 651 C C . TRP A 1 80 ? 15.185 1.389 -9.083 1.00 97.62 80 TRP A C 1
ATOM 653 O O . TRP A 1 80 ? 15.455 1.983 -10.127 1.00 97.62 80 TRP A O 1
ATOM 663 N N . VAL A 1 81 ? 14.096 0.617 -8.972 1.00 98.00 81 VAL A N 1
ATOM 664 C CA . VAL A 1 81 ? 13.173 0.389 -10.102 1.00 98.00 81 VAL A CA 1
ATOM 665 C C . VAL A 1 81 ? 12.536 1.699 -10.565 1.00 98.00 81 VAL A C 1
ATOM 667 O O . VAL A 1 81 ? 12.457 1.964 -11.764 1.00 98.00 81 VAL A O 1
ATOM 670 N N . GLN A 1 82 ? 12.116 2.548 -9.632 1.00 97.88 82 GLN A N 1
ATOM 671 C CA . GLN A 1 82 ? 11.496 3.829 -9.952 1.00 97.88 82 GLN A CA 1
ATOM 672 C C . GLN A 1 82 ? 12.494 4.764 -10.646 1.00 97.88 82 GLN A C 1
ATOM 674 O O . GLN A 1 82 ? 12.241 5.226 -11.757 1.00 97.88 82 GLN A O 1
ATOM 679 N N . THR A 1 83 ? 13.657 5.005 -10.034 1.00 97.50 83 THR A N 1
ATOM 680 C CA . THR A 1 83 ? 14.593 6.044 -10.496 1.00 97.50 83 THR A CA 1
ATOM 681 C C . THR A 1 83 ? 15.502 5.602 -11.636 1.00 97.50 83 THR A C 1
ATOM 683 O O . THR A 1 83 ? 15.772 6.400 -12.530 1.00 97.50 83 THR A O 1
ATOM 686 N N . GLN A 1 84 ? 15.987 4.358 -11.619 1.00 97.44 84 GLN A N 1
ATOM 687 C CA . GLN A 1 84 ? 16.986 3.876 -12.580 1.00 97.44 84 GLN A CA 1
ATOM 688 C C . GLN A 1 84 ? 16.369 3.120 -13.754 1.00 97.44 84 GLN A C 1
ATOM 690 O O . GLN A 1 84 ? 17.034 2.965 -14.774 1.00 97.44 84 GLN A O 1
ATOM 695 N N . VAL A 1 85 ? 15.121 2.656 -13.628 1.00 97.06 85 VAL A N 1
ATOM 696 C CA . VAL A 1 85 ? 14.425 1.942 -14.705 1.00 97.06 85 VAL A CA 1
ATOM 697 C C . VAL A 1 85 ? 13.295 2.798 -15.262 1.00 97.06 85 VAL A C 1
ATOM 699 O O . VAL A 1 85 ? 13.434 3.346 -16.348 1.00 97.06 85 VAL A O 1
ATOM 702 N N . LEU A 1 86 ? 12.194 2.978 -14.529 1.00 97.62 86 LEU A N 1
ATOM 703 C CA . LEU A 1 86 ? 10.975 3.580 -15.087 1.00 97.62 86 LEU A CA 1
ATOM 704 C C . LEU A 1 86 ? 11.134 5.065 -15.433 1.00 97.62 86 LEU A C 1
ATOM 706 O O . LEU A 1 86 ? 10.737 5.491 -16.517 1.00 97.62 86 LEU A O 1
ATOM 710 N N . MET A 1 87 ? 11.758 5.855 -14.556 1.00 97.19 87 MET A N 1
ATOM 711 C CA . MET A 1 87 ? 12.031 7.267 -14.839 1.00 97.19 87 MET A CA 1
ATOM 712 C C . MET A 1 87 ? 13.023 7.441 -15.997 1.00 97.19 87 MET A C 1
ATOM 714 O O . MET A 1 87 ? 12.850 8.349 -16.804 1.00 97.19 87 MET A O 1
ATOM 718 N N . LYS A 1 88 ? 14.012 6.547 -16.136 1.00 97.38 88 LYS A N 1
ATOM 719 C CA . LYS A 1 88 ? 14.947 6.566 -17.271 1.00 97.38 88 LYS A CA 1
ATOM 720 C C . LYS A 1 88 ? 14.297 6.156 -18.579 1.00 97.38 88 LYS A C 1
ATOM 722 O O . LYS A 1 88 ? 14.473 6.850 -19.573 1.00 97.38 88 LYS A O 1
ATOM 727 N N . MET A 1 89 ? 13.453 5.130 -18.558 1.00 96.50 89 MET A N 1
ATOM 728 C CA . MET A 1 89 ? 12.619 4.791 -19.706 1.00 96.50 89 MET A CA 1
ATOM 729 C C . MET A 1 89 ? 11.749 5.979 -20.121 1.00 96.50 89 MET A C 1
ATOM 731 O O . MET A 1 89 ? 11.600 6.229 -21.306 1.00 96.50 89 MET A O 1
ATOM 735 N N . ASN A 1 90 ? 11.188 6.744 -19.185 1.00 96.62 90 ASN A N 1
ATOM 736 C CA . ASN A 1 90 ? 10.364 7.905 -19.522 1.00 96.62 90 ASN A CA 1
ATOM 737 C C . ASN A 1 90 ? 11.124 9.003 -20.296 1.00 96.62 90 ASN A C 1
ATOM 739 O O . ASN A 1 90 ? 10.533 9.642 -21.172 1.00 96.62 90 ASN A O 1
ATOM 743 N N . GLU A 1 91 ? 12.415 9.196 -20.005 1.00 96.06 91 GLU A N 1
ATOM 744 C CA . GLU A 1 91 ? 13.290 10.170 -20.680 1.00 96.06 91 GLU A CA 1
ATOM 745 C C . GLU A 1 91 ? 13.542 9.814 -22.161 1.00 96.06 91 GLU A C 1
ATOM 747 O O . GLU A 1 91 ? 13.821 10.700 -22.967 1.00 96.06 91 GLU A O 1
ATOM 752 N N . GLU A 1 92 ? 13.409 8.543 -22.554 1.00 95.50 92 GLU A N 1
ATOM 753 C CA . GLU A 1 92 ? 13.646 8.109 -23.934 1.00 95.50 92 GLU A CA 1
ATOM 754 C C . GLU A 1 92 ? 12.528 8.566 -24.884 1.00 95.50 92 GLU A C 1
ATOM 756 O O . GLU A 1 92 ? 11.340 8.356 -24.632 1.00 95.50 92 GLU A O 1
ATOM 761 N N . GLU A 1 93 ? 12.892 9.140 -26.035 1.00 91.06 93 GLU A N 1
ATOM 762 C CA . GLU A 1 93 ? 11.941 9.702 -27.010 1.00 91.06 93 GLU A CA 1
ATOM 763 C C . GLU A 1 93 ? 10.869 8.688 -27.451 1.00 91.06 93 GLU A C 1
ATOM 765 O O . GLU A 1 93 ? 9.683 9.007 -27.477 1.00 91.06 93 GLU A O 1
ATOM 770 N N . LYS A 1 94 ? 11.274 7.441 -27.723 1.00 90.81 94 LYS A N 1
ATOM 771 C CA . LYS A 1 94 ? 10.406 6.367 -28.243 1.00 90.81 94 LYS A CA 1
ATOM 772 C C . LYS A 1 94 ? 9.993 5.347 -27.181 1.00 90.81 94 LYS A C 1
ATOM 774 O O . LYS A 1 94 ? 9.712 4.195 -27.507 1.00 90.81 94 LYS A O 1
ATOM 779 N N . SER A 1 95 ? 9.979 5.755 -25.917 1.00 92.94 95 SER A N 1
ATOM 780 C CA . SER A 1 95 ? 9.612 4.858 -24.828 1.00 92.94 95 SER A CA 1
ATOM 781 C C . SER A 1 95 ? 8.161 4.406 -24.906 1.00 92.94 95 SER A C 1
ATOM 783 O O . SER A 1 95 ? 7.256 5.211 -25.123 1.00 92.94 95 SER A O 1
ATOM 785 N N . ALA A 1 96 ? 7.942 3.119 -24.641 1.00 92.19 96 ALA A N 1
ATOM 786 C CA . ALA A 1 96 ? 6.609 2.557 -24.454 1.00 92.19 96 ALA A CA 1
ATOM 787 C C . ALA A 1 96 ? 5.977 2.958 -23.110 1.00 92.19 96 ALA A C 1
ATOM 789 O O . ALA A 1 96 ? 4.776 2.766 -22.929 1.00 92.19 96 ALA A O 1
ATOM 790 N N . VAL A 1 97 ? 6.778 3.473 -22.170 1.00 95.12 97 VAL A N 1
ATOM 791 C CA . VAL A 1 97 ? 6.342 3.897 -20.838 1.00 95.12 97 VAL A CA 1
ATOM 792 C C . VAL A 1 97 ? 6.550 5.398 -20.716 1.00 95.12 97 VAL A C 1
ATOM 794 O O . VAL A 1 97 ? 7.680 5.886 -20.777 1.00 95.12 97 VAL A O 1
ATOM 797 N N . LYS A 1 98 ? 5.458 6.131 -20.511 1.00 96.81 98 LYS A N 1
ATOM 798 C CA . LYS A 1 98 ? 5.492 7.573 -20.253 1.00 96.81 98 LYS A CA 1
ATOM 799 C C . LYS A 1 98 ? 4.825 7.866 -18.926 1.00 96.81 98 LYS A C 1
ATOM 801 O O . LYS A 1 98 ? 3.672 7.498 -18.739 1.00 96.81 98 LYS A O 1
ATOM 806 N N . LEU A 1 99 ? 5.555 8.468 -17.992 1.00 97.19 99 LEU A N 1
ATOM 807 C CA . LEU A 1 99 ? 5.006 8.830 -16.688 1.00 97.19 99 LEU A CA 1
ATOM 808 C C . LEU A 1 99 ? 3.873 9.836 -16.878 1.00 97.19 99 LEU A C 1
ATOM 810 O O . LEU A 1 99 ? 3.991 10.750 -17.691 1.00 97.19 99 LEU A O 1
ATOM 814 N N . ILE A 1 100 ? 2.798 9.655 -16.118 1.00 96.75 100 ILE A N 1
ATOM 815 C CA . ILE A 1 100 ? 1.655 10.566 -16.116 1.00 96.75 100 ILE A CA 1
ATOM 816 C C . ILE A 1 100 ? 1.927 11.637 -15.057 1.00 96.75 100 ILE A C 1
ATOM 818 O O . ILE A 1 100 ? 2.089 11.285 -13.881 1.00 96.75 100 ILE A O 1
ATOM 822 N N . PRO A 1 101 ? 1.996 12.925 -15.433 1.00 94.38 101 PRO A N 1
ATOM 823 C CA . PRO A 1 101 ? 2.048 14.016 -14.473 1.00 94.38 101 PRO A CA 1
ATOM 824 C C . PRO A 1 101 ? 0.852 13.976 -13.524 1.00 94.38 101 PRO A C 1
ATOM 826 O O . PRO A 1 101 ? -0.261 13.617 -13.902 1.00 94.38 101 PRO A O 1
ATOM 829 N N . LEU A 1 102 ? 1.073 14.399 -12.284 1.00 94.50 102 LEU A N 1
ATOM 830 C CA . LEU A 1 102 ? 0.042 14.444 -11.249 1.00 94.50 102 LEU A CA 1
ATOM 831 C C . LEU A 1 102 ? -1.215 15.201 -11.711 1.00 94.50 102 LEU A C 1
ATOM 833 O O . LEU A 1 102 ? -2.332 14.777 -11.428 1.00 94.50 102 LEU A O 1
ATOM 837 N N . GLU A 1 103 ? -1.008 16.302 -12.434 1.00 95.38 103 GLU A N 1
ATOM 838 C CA . GLU A 1 103 ? -2.034 17.190 -12.980 1.00 95.38 103 GLU A CA 1
ATOM 839 C C . GLU A 1 103 ? -2.944 16.525 -14.022 1.00 95.38 103 GLU A C 1
ATOM 841 O O . GLU A 1 103 ? -4.051 17.004 -14.258 1.00 95.38 103 GLU A O 1
ATOM 846 N N . GLU A 1 104 ? -2.487 15.435 -14.637 1.00 96.56 104 GLU A N 1
ATOM 847 C CA . GLU A 1 104 ? -3.219 14.697 -15.670 1.00 96.56 104 GLU A CA 1
ATOM 848 C C . GLU A 1 104 ? -4.031 13.530 -15.091 1.00 96.56 104 GLU A C 1
ATOM 850 O O . GLU A 1 104 ? -4.802 12.889 -15.807 1.00 96.56 104 GLU A O 1
ATOM 855 N N . LEU A 1 105 ? -3.909 13.252 -13.787 1.00 97.50 105 LEU A N 1
ATOM 856 C CA . LEU A 1 105 ? -4.714 12.214 -13.153 1.00 97.50 105 LEU A CA 1
ATOM 857 C C . LEU A 1 105 ? -6.203 12.611 -13.123 1.00 97.50 105 LEU A C 1
ATOM 859 O O . LEU A 1 105 ? -6.525 13.757 -12.805 1.00 97.50 105 LEU A O 1
ATOM 863 N N . PRO A 1 106 ? -7.138 11.666 -13.355 1.00 97.94 106 PRO A N 1
ATOM 864 C CA . PRO A 1 106 ? -8.567 11.963 -13.496 1.00 97.94 106 PRO A CA 1
ATOM 865 C C . PRO A 1 106 ? -9.210 12.745 -12.346 1.00 97.94 106 PRO A C 1
ATOM 867 O O . PRO A 1 106 ? -10.168 13.484 -12.558 1.00 97.94 106 PRO A O 1
ATOM 870 N N . THR A 1 107 ? -8.731 12.557 -11.117 1.00 97.69 107 THR A N 1
ATOM 871 C CA . THR A 1 107 ? -9.266 13.226 -9.924 1.00 97.69 107 THR A CA 1
ATOM 872 C C . THR A 1 107 ? -8.419 14.414 -9.467 1.00 97.69 107 THR A C 1
ATOM 874 O O . THR A 1 107 ? -8.641 14.954 -8.377 1.00 97.69 107 THR A O 1
ATOM 877 N N . TYR A 1 108 ? -7.440 14.846 -10.266 1.00 97.12 108 TYR A N 1
ATOM 878 C CA . TYR A 1 108 ? -6.652 16.026 -9.946 1.00 97.12 108 TYR A CA 1
ATOM 879 C C . TYR A 1 108 ? -7.542 17.274 -9.863 1.00 97.12 108 TYR A C 1
ATOM 881 O O . TYR A 1 108 ? -8.395 17.513 -10.713 1.00 97.12 108 TYR A O 1
ATOM 889 N N . GLY A 1 109 ? -7.382 18.056 -8.791 1.00 95.00 109 GLY A N 1
ATOM 890 C CA . GLY A 1 109 ? -8.212 19.237 -8.522 1.00 95.00 109 GLY A CA 1
ATOM 891 C C . GLY A 1 109 ? -9.643 18.951 -8.042 1.00 95.00 109 GLY A C 1
ATOM 892 O O . GLY A 1 109 ? -10.388 19.899 -7.804 1.00 95.00 109 GLY A O 1
ATOM 893 N N . ALA A 1 110 ? -10.038 17.684 -7.870 1.00 97.19 110 ALA A N 1
ATOM 894 C CA . ALA A 1 110 ? -11.347 17.344 -7.320 1.00 97.19 110 ALA A CA 1
ATOM 895 C C . ALA A 1 110 ? -11.487 17.808 -5.859 1.00 97.19 110 ALA A C 1
ATOM 897 O O . ALA A 1 110 ? -10.569 17.661 -5.047 1.00 97.19 110 ALA A O 1
ATOM 898 N N . GLU A 1 111 ? -12.668 18.320 -5.507 1.00 97.44 111 GLU A N 1
ATOM 899 C CA . GLU A 1 111 ? -12.985 18.700 -4.131 1.00 97.44 111 GLU A CA 1
ATOM 900 C C . GLU A 1 111 ? -12.851 17.494 -3.185 1.00 97.44 111 GLU A C 1
ATOM 902 O O . GLU A 1 111 ? -13.271 16.376 -3.495 1.00 97.44 111 GLU A O 1
ATOM 907 N N . GLY A 1 112 ? -12.237 17.718 -2.020 1.00 96.62 112 GLY A N 1
ATOM 908 C CA . GLY A 1 112 ? -12.017 16.681 -1.011 1.00 96.62 112 GLY A CA 1
ATOM 909 C C . GLY A 1 112 ? -10.768 15.818 -1.220 1.00 96.62 112 GLY A C 1
ATOM 910 O O . GLY A 1 112 ? -10.541 14.921 -0.404 1.00 96.62 112 GLY A O 1
ATOM 911 N N . ILE A 1 113 ? -9.942 16.090 -2.241 1.00 97.75 113 ILE A N 1
ATOM 912 C CA . ILE A 1 113 ? -8.633 15.445 -2.431 1.00 97.75 113 ILE A CA 1
ATOM 913 C C . ILE A 1 113 ? -7.502 16.469 -2.311 1.00 97.75 113 ILE A C 1
ATOM 915 O O . ILE A 1 113 ? -7.444 17.458 -3.035 1.00 97.75 113 ILE A O 1
ATOM 919 N N . GLU A 1 114 ? -6.561 16.192 -1.416 1.00 97.12 114 GLU A N 1
ATOM 920 C CA . GLU A 1 114 ? -5.313 16.935 -1.243 1.00 97.12 114 GLU A CA 1
ATOM 921 C C . GLU A 1 114 ? -4.165 16.129 -1.868 1.00 97.12 114 GLU A C 1
ATOM 923 O O . GLU A 1 114 ? -3.852 15.030 -1.407 1.00 97.12 114 GLU A O 1
ATOM 928 N N . TRP A 1 115 ? -3.507 16.672 -2.893 1.00 96.75 115 TRP A N 1
ATOM 929 C CA . TRP A 1 115 ? -2.319 16.062 -3.498 1.00 96.75 115 TRP A CA 1
ATOM 930 C C . TRP A 1 115 ? -1.039 16.615 -2.864 1.00 96.75 115 TRP A C 1
ATOM 932 O O . TRP A 1 115 ? -0.844 17.828 -2.793 1.00 96.75 115 TRP A O 1
ATOM 942 N N . ILE A 1 116 ? -0.149 15.730 -2.413 1.00 94.62 116 ILE A N 1
ATOM 943 C CA . ILE A 1 116 ? 1.072 16.104 -1.689 1.00 94.62 116 ILE A CA 1
ATOM 944 C C . ILE A 1 116 ? 2.249 16.067 -2.663 1.00 94.62 116 ILE A C 1
ATOM 946 O O . ILE A 1 116 ? 2.781 14.996 -2.937 1.00 94.62 116 ILE A O 1
ATOM 950 N N . LYS A 1 117 ? 2.659 17.240 -3.157 1.00 91.12 117 LYS A N 1
ATOM 951 C CA . LYS A 1 117 ? 3.743 17.385 -4.148 1.00 91.12 117 LYS A CA 1
ATOM 952 C C . LYS A 1 117 ? 5.146 17.260 -3.551 1.00 91.12 117 LYS A C 1
ATOM 954 O O . LYS A 1 117 ? 6.053 16.757 -4.200 1.00 91.12 117 LYS A O 1
ATOM 959 N N . GLU A 1 118 ? 5.330 17.717 -2.316 1.00 88.62 118 GLU A N 1
ATOM 960 C CA . GLU A 1 118 ? 6.630 17.690 -1.644 1.00 88.62 118 GLU A CA 1
ATOM 961 C C . GLU A 1 118 ? 6.728 16.486 -0.702 1.00 88.62 118 GLU A C 1
ATOM 963 O O . GLU A 1 118 ? 6.061 16.407 0.337 1.00 88.62 118 GLU A O 1
ATOM 968 N N . HIS A 1 119 ? 7.570 15.521 -1.068 1.00 88.62 119 HIS A N 1
ATOM 969 C CA . HIS A 1 119 ? 7.902 14.367 -0.243 1.00 88.62 119 HIS A CA 1
ATOM 970 C C . HIS A 1 119 ? 9.281 13.797 -0.587 1.00 88.62 119 HIS A C 1
ATOM 972 O O . HIS A 1 119 ? 9.793 13.987 -1.682 1.00 88.62 119 HIS A O 1
ATOM 978 N N . ASN A 1 120 ? 9.855 13.025 0.337 1.00 88.50 120 ASN A N 1
ATOM 979 C CA . ASN A 1 120 ? 11.199 12.449 0.188 1.00 88.50 120 ASN A CA 1
ATOM 980 C C . ASN A 1 120 ? 11.250 11.168 -0.664 1.00 88.50 120 ASN A C 1
ATOM 982 O O . ASN A 1 120 ? 12.290 10.519 -0.705 1.00 88.50 120 ASN A O 1
ATOM 986 N N . ALA A 1 121 ? 10.132 10.755 -1.257 1.00 90.88 121 ALA A N 1
ATOM 987 C CA . ALA A 1 121 ? 10.075 9.585 -2.125 1.00 90.88 121 ALA A CA 1
ATOM 988 C C . ALA A 1 121 ? 10.365 9.955 -3.594 1.00 90.88 121 ALA A C 1
ATOM 990 O O . ALA A 1 121 ? 10.329 11.146 -3.922 1.00 90.88 121 ALA A O 1
ATOM 991 N N . PRO A 1 122 ? 10.654 8.976 -4.472 1.00 93.81 122 PRO A N 1
ATOM 992 C CA . PRO A 1 122 ? 10.942 9.237 -5.879 1.00 93.81 122 PRO A CA 1
ATOM 993 C C . PRO A 1 122 ? 9.870 10.102 -6.568 1.00 93.81 122 PRO A C 1
ATOM 995 O O . PRO A 1 122 ? 8.686 9.919 -6.290 1.00 93.81 122 PRO A O 1
ATOM 998 N N . PRO A 1 123 ? 10.244 11.011 -7.494 1.00 92.81 123 PRO A N 1
ATOM 999 C CA . PRO A 1 123 ? 9.311 11.962 -8.115 1.00 92.81 123 PRO A CA 1
ATOM 1000 C C . PRO A 1 123 ? 8.119 11.346 -8.851 1.00 92.81 123 PRO A C 1
ATOM 1002 O O . PRO A 1 123 ? 7.126 12.028 -9.072 1.00 92.81 123 PRO A O 1
ATOM 1005 N N . MET A 1 124 ? 8.225 10.082 -9.267 1.00 94.94 124 MET A N 1
ATOM 1006 C CA . MET A 1 124 ? 7.120 9.382 -9.918 1.00 94.94 124 MET A CA 1
ATOM 1007 C C . MET A 1 124 ? 6.051 8.887 -8.942 1.00 94.94 124 MET A C 1
ATOM 1009 O O . MET A 1 124 ? 4.967 8.529 -9.394 1.00 94.94 124 MET A O 1
ATOM 1013 N N . GLU A 1 125 ? 6.339 8.832 -7.636 1.00 97.06 125 GLU A N 1
ATOM 1014 C CA . GLU A 1 125 ? 5.348 8.433 -6.642 1.00 97.06 125 GLU A CA 1
ATOM 1015 C C . GLU A 1 125 ? 4.229 9.465 -6.535 1.00 97.06 125 GLU A C 1
ATOM 1017 O O . GLU A 1 125 ? 4.445 10.674 -6.570 1.00 97.06 125 GLU A O 1
ATOM 1022 N N . VAL A 1 126 ? 3.009 8.967 -6.364 1.00 97.00 126 VAL A N 1
ATOM 1023 C CA . VAL A 1 126 ? 1.806 9.792 -6.334 1.00 97.00 126 VAL A CA 1
ATOM 1024 C C . VAL A 1 126 ? 1.200 9.727 -4.944 1.00 97.00 126 VAL A C 1
ATOM 1026 O O . VAL A 1 126 ? 0.636 8.704 -4.544 1.00 97.00 126 VAL A O 1
ATOM 1029 N N . LYS A 1 127 ? 1.292 10.828 -4.196 1.00 96.94 127 LYS A N 1
ATOM 1030 C CA . LYS A 1 127 ? 0.807 10.911 -2.818 1.00 96.94 127 LYS A CA 1
ATOM 1031 C C . LYS A 1 127 ? -0.421 11.802 -2.692 1.00 96.94 127 LYS A C 1
ATOM 1033 O O . LYS A 1 127 ? -0.422 12.948 -3.138 1.00 96.94 127 LYS A O 1
ATOM 1038 N N . PHE A 1 128 ? -1.447 11.299 -2.013 1.00 97.31 128 PHE A N 1
ATOM 1039 C CA . PHE A 1 128 ? -2.694 12.029 -1.813 1.00 97.31 128 PHE A CA 1
ATOM 1040 C C . PHE A 1 128 ? -3.384 11.694 -0.497 1.00 97.31 128 PHE A C 1
ATOM 1042 O O . PHE A 1 128 ? -3.143 10.658 0.135 1.00 97.31 128 PHE A O 1
ATOM 1049 N N . VAL A 1 129 ? -4.273 12.596 -0.103 1.00 97.75 129 VAL A N 1
ATOM 1050 C CA . VAL A 1 129 ? -5.209 12.424 0.997 1.00 97.75 129 VAL A CA 1
ATOM 1051 C C . VAL A 1 129 ? -6.608 12.651 0.453 1.00 97.75 129 VAL A C 1
ATOM 1053 O O . VAL A 1 129 ? -6.904 13.719 -0.067 1.00 97.75 129 VAL A O 1
ATOM 1056 N N . ASP A 1 130 ? -7.469 11.651 0.584 1.00 98.25 130 ASP A N 1
ATOM 1057 C CA . ASP A 1 130 ? -8.833 11.679 0.062 1.00 98.25 130 ASP A CA 1
ATOM 1058 C C . ASP A 1 130 ? -9.832 11.630 1.222 1.00 98.25 130 ASP A C 1
ATOM 1060 O O . ASP A 1 130 ? -9.883 10.661 1.984 1.00 98.25 130 ASP A O 1
ATOM 1064 N N . SER A 1 131 ? -10.597 12.710 1.369 1.00 98.00 131 SER A N 1
ATOM 1065 C CA . SER A 1 131 ? -11.606 12.900 2.416 1.00 98.00 131 SER A CA 1
ATOM 1066 C C . SER A 1 131 ? -13.036 12.776 1.886 1.00 98.00 131 SER A C 1
ATOM 1068 O O . SER A 1 131 ? -13.977 12.979 2.645 1.00 98.00 131 SER A O 1
ATOM 1070 N N . ARG A 1 132 ? -13.233 12.441 0.603 1.00 97.88 132 ARG A N 1
ATOM 1071 C CA . ARG A 1 132 ? -14.565 12.423 -0.032 1.00 97.88 132 ARG A CA 1
ATOM 1072 C C . ARG A 1 132 ? -15.507 11.373 0.559 1.00 97.88 132 ARG A C 1
ATOM 1074 O O . ARG A 1 132 ? -16.721 11.529 0.502 1.00 97.88 132 ARG A O 1
ATOM 1081 N N . TRP A 1 133 ? -14.950 10.298 1.112 1.00 97.31 133 TRP A N 1
ATOM 1082 C CA . TRP A 1 133 ? -15.704 9.101 1.501 1.00 97.31 133 TRP A CA 1
ATOM 1083 C C . TRP A 1 133 ? -15.941 8.969 3.004 1.00 97.31 133 TRP A C 1
ATOM 1085 O O . TRP A 1 133 ? -16.702 8.106 3.424 1.00 97.31 133 TRP A O 1
ATOM 1095 N N . THR A 1 134 ? -15.279 9.784 3.819 1.00 97.38 134 THR A N 1
ATOM 1096 C CA . THR A 1 134 ? -15.205 9.625 5.278 1.00 97.38 134 THR A CA 1
ATOM 1097 C C . THR A 1 134 ? -15.381 10.971 5.966 1.00 97.38 134 THR A C 1
ATOM 1099 O O . THR A 1 134 ? -14.921 11.988 5.458 1.00 97.38 134 THR A O 1
ATOM 1102 N N . LYS A 1 135 ? -15.992 10.993 7.149 1.00 96.88 135 LYS A N 1
ATOM 1103 C CA . LYS A 1 135 ? -16.325 12.222 7.889 1.00 96.88 135 LYS A CA 1
ATOM 1104 C C . LYS A 1 135 ? -15.128 12.831 8.622 1.00 96.88 135 LYS A C 1
ATOM 1106 O O . LYS A 1 135 ? -15.075 14.044 8.795 1.00 96.88 135 LYS A O 1
ATOM 1111 N N . LYS A 1 136 ? -14.210 12.006 9.132 1.00 96.56 136 LYS A N 1
ATOM 1112 C CA . LYS A 1 136 ? -13.133 12.428 10.044 1.00 96.56 136 LYS A CA 1
ATOM 1113 C C . LYS A 1 136 ? -11.770 11.845 9.690 1.00 96.56 136 LYS A C 1
ATOM 1115 O O . LYS A 1 136 ? -10.766 12.536 9.854 1.00 96.56 136 LYS A O 1
ATOM 1120 N N . TYR A 1 137 ? -11.710 10.585 9.273 1.00 97.62 137 TYR A N 1
ATOM 1121 C CA . TYR A 1 137 ? -10.452 9.882 9.031 1.00 97.62 137 TYR A CA 1
ATOM 1122 C C . TYR A 1 137 ? -10.262 9.638 7.537 1.00 97.62 137 TYR A C 1
ATOM 1124 O O . TYR A 1 137 ? -10.844 8.690 7.015 1.00 97.62 137 TYR A O 1
ATOM 1132 N N . PRO A 1 138 ? -9.431 10.440 6.851 1.00 97.81 138 PRO A N 1
ATOM 1133 C CA . PRO A 1 138 ? -9.299 10.343 5.407 1.00 97.81 138 PRO A CA 1
ATOM 1134 C C . PRO A 1 138 ? -8.558 9.072 4.991 1.00 97.81 138 PRO A C 1
ATOM 1136 O O . PRO A 1 138 ? -7.910 8.392 5.796 1.00 97.81 138 PRO A O 1
ATOM 1139 N N . ILE A 1 139 ? -8.575 8.793 3.695 1.00 98.25 139 ILE A N 1
ATOM 1140 C CA . ILE A 1 139 ? -7.602 7.908 3.063 1.00 98.25 139 ILE A CA 1
ATOM 1141 C C . ILE A 1 139 ? -6.290 8.685 2.940 1.00 98.25 139 ILE A C 1
ATOM 1143 O O . ILE A 1 139 ? -6.286 9.815 2.472 1.00 98.25 139 ILE A O 1
ATOM 1147 N N . SER A 1 140 ? -5.168 8.093 3.343 1.00 97.44 140 SER A N 1
ATOM 1148 C CA . SER A 1 140 ? -3.825 8.634 3.108 1.00 97.44 140 SER A CA 1
ATOM 1149 C C . SER A 1 140 ? -3.036 7.600 2.321 1.00 97.44 140 SER A C 1
ATOM 1151 O O . SER A 1 140 ? -2.694 6.542 2.854 1.00 97.44 140 SER A O 1
ATOM 1153 N N . ALA A 1 141 ? -2.755 7.895 1.058 1.00 97.12 141 ALA A N 1
ATOM 1154 C CA . ALA A 1 141 ? -2.225 6.930 0.108 1.00 97.12 141 ALA A CA 1
ATOM 1155 C C . ALA A 1 141 ? -0.997 7.465 -0.631 1.00 97.12 141 ALA A C 1
ATOM 1157 O O . ALA A 1 141 ? -0.795 8.670 -0.771 1.00 97.12 141 ALA A O 1
ATOM 1158 N N . MET A 1 142 ? -0.167 6.525 -1.072 1.00 96.69 142 MET A N 1
ATOM 1159 C CA . MET A 1 142 ? 1.004 6.759 -1.903 1.00 96.69 142 MET A CA 1
ATOM 1160 C C . MET A 1 142 ? 1.085 5.592 -2.882 1.00 96.69 142 MET A C 1
ATOM 1162 O O . MET A 1 142 ? 1.073 4.436 -2.444 1.00 96.69 142 MET A O 1
ATOM 1166 N N . VAL A 1 143 ? 1.040 5.901 -4.170 1.00 97.88 143 VAL A N 1
ATOM 1167 C CA . VAL A 1 143 ? 1.164 4.949 -5.278 1.00 97.88 143 VAL A CA 1
ATOM 1168 C C . VAL A 1 143 ? 2.611 4.986 -5.755 1.00 97.88 143 VAL A C 1
ATOM 1170 O O . VAL A 1 143 ? 3.170 6.079 -5.847 1.00 97.88 143 VAL A O 1
ATOM 1173 N N . ASP A 1 144 ? 3.204 3.835 -6.084 1.00 98.19 144 ASP A N 1
ATOM 1174 C CA . ASP A 1 144 ? 4.610 3.775 -6.515 1.00 98.19 144 ASP A CA 1
ATOM 1175 C C . ASP A 1 144 ? 4.847 4.511 -7.849 1.00 98.19 144 ASP A C 1
ATOM 1177 O O . ASP A 1 144 ? 5.969 4.928 -8.134 1.00 98.19 144 ASP A O 1
ATOM 1181 N N . GLY A 1 145 ? 3.795 4.695 -8.654 1.00 97.75 145 GLY A N 1
ATOM 1182 C CA . GLY A 1 145 ? 3.729 5.721 -9.690 1.00 97.75 145 GLY A CA 1
ATOM 1183 C C . GLY A 1 145 ? 2.531 5.595 -10.624 1.00 97.75 145 GLY A C 1
ATOM 1184 O O . GLY A 1 145 ? 1.651 4.759 -10.414 1.00 97.75 145 GLY A O 1
ATOM 1185 N N . ALA A 1 146 ? 2.492 6.429 -11.660 1.00 98.19 146 ALA A N 1
ATOM 1186 C CA . ALA A 1 146 ? 1.491 6.375 -12.722 1.00 98.19 146 ALA A CA 1
ATOM 1187 C C . ALA A 1 146 ? 2.159 6.571 -14.087 1.00 98.19 146 ALA A C 1
ATOM 1189 O O . ALA A 1 146 ? 3.039 7.420 -14.239 1.00 98.19 146 ALA A O 1
ATOM 1190 N N . PHE A 1 147 ? 1.761 5.778 -15.077 1.00 97.81 147 PHE A N 1
ATOM 1191 C CA . PHE A 1 147 ? 2.281 5.873 -16.436 1.00 97.81 147 PHE A CA 1
ATOM 1192 C C . PHE A 1 147 ? 1.256 5.435 -17.477 1.00 97.81 147 PHE A C 1
ATOM 1194 O O . PHE A 1 147 ? 0.367 4.631 -17.203 1.00 97.81 147 PHE A O 1
ATOM 1201 N N . SER A 1 148 ? 1.426 5.927 -18.697 1.00 97.00 148 SER A N 1
ATOM 1202 C CA . SER A 1 148 ? 0.778 5.396 -19.881 1.00 97.00 148 SER A CA 1
ATOM 1203 C C . SER A 1 148 ? 1.627 4.266 -20.463 1.00 97.00 148 SER A C 1
ATOM 1205 O O . SER A 1 148 ? 2.839 4.410 -20.646 1.00 97.00 148 SER A O 1
ATOM 1207 N N . PHE A 1 149 ? 0.994 3.128 -20.730 1.00 95.31 149 PHE A N 1
ATOM 1208 C CA . PHE A 1 149 ? 1.568 1.989 -21.447 1.00 95.31 149 PHE A CA 1
ATOM 1209 C C . PHE A 1 149 ? 0.445 1.337 -22.257 1.00 95.31 149 PHE A C 1
ATOM 1211 O O . PHE A 1 149 ? -0.687 1.254 -21.784 1.00 95.31 149 PHE A O 1
ATOM 1218 N N . ILE A 1 150 ? 0.726 0.912 -23.494 1.00 89.69 150 ILE A N 1
ATOM 1219 C CA . ILE A 1 150 ? -0.262 0.337 -24.436 1.00 89.69 150 ILE A CA 1
ATOM 1220 C C . ILE A 1 150 ? -1.556 1.168 -24.590 1.00 89.69 150 ILE A C 1
ATOM 1222 O O . ILE A 1 150 ? -2.655 0.615 -24.656 1.00 89.69 150 ILE A O 1
ATOM 1226 N N . ASN A 1 151 ? -1.427 2.500 -24.664 1.00 89.88 151 ASN A N 1
ATOM 1227 C CA . ASN A 1 151 ? -2.544 3.456 -24.754 1.00 89.88 151 ASN A CA 1
ATOM 1228 C C . ASN A 1 151 ? -3.546 3.349 -23.588 1.00 89.88 151 ASN A C 1
ATOM 1230 O O . ASN A 1 151 ? -4.746 3.573 -23.763 1.00 89.88 151 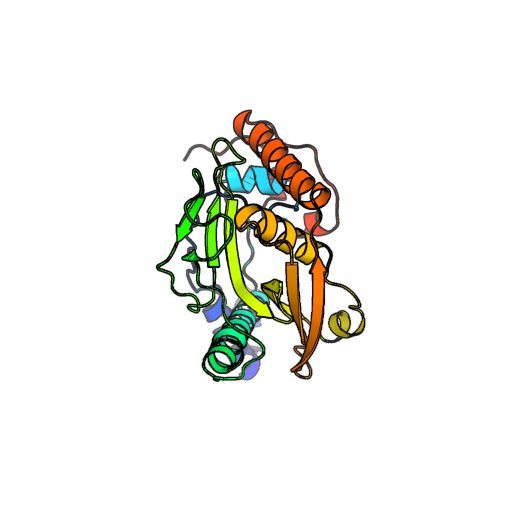ASN A O 1
ATOM 1234 N N . LYS A 1 152 ? -3.071 2.959 -22.403 1.00 95.56 152 LYS A N 1
ATOM 1235 C CA . LYS A 1 152 ? -3.849 2.940 -21.167 1.00 95.56 152 LYS A CA 1
ATOM 1236 C C . LYS A 1 152 ? -3.075 3.657 -20.075 1.00 95.56 152 LYS A C 1
ATOM 1238 O O . LYS A 1 152 ? -1.882 3.415 -19.913 1.00 95.56 152 LYS A O 1
ATOM 1243 N N . ASP A 1 153 ? -3.791 4.454 -19.295 1.00 97.69 153 ASP A N 1
ATOM 1244 C CA . ASP A 1 153 ? -3.269 5.047 -18.070 1.00 97.69 153 ASP A CA 1
ATOM 1245 C C . ASP A 1 153 ? -3.329 4.022 -16.947 1.00 97.69 153 ASP A C 1
ATOM 1247 O O . ASP A 1 153 ? -4.359 3.377 -16.716 1.00 97.69 153 ASP A O 1
ATOM 1251 N N . ILE A 1 154 ? -2.190 3.823 -16.295 1.00 98.38 154 ILE A N 1
ATOM 1252 C CA . ILE A 1 154 ? -1.938 2.692 -15.416 1.00 98.38 154 ILE A CA 1
ATOM 1253 C C . ILE A 1 154 ? -1.246 3.188 -14.154 1.00 98.38 154 ILE A C 1
ATOM 1255 O O . ILE A 1 154 ? -0.257 3.915 -14.204 1.00 98.38 154 ILE A O 1
ATOM 1259 N N . LEU A 1 155 ? -1.749 2.748 -13.006 1.00 98.69 155 LEU A N 1
ATOM 1260 C CA . LEU A 1 155 ? -1.046 2.881 -11.738 1.00 98.69 155 LEU A CA 1
ATOM 1261 C C . LEU A 1 155 ? -0.015 1.765 -11.600 1.00 98.69 155 LEU A C 1
ATOM 1263 O O . LEU A 1 155 ? -0.271 0.613 -11.952 1.00 98.69 155 LEU A O 1
ATOM 1267 N N . PHE A 1 156 ? 1.134 2.088 -11.037 1.00 98.62 156 PHE A N 1
ATOM 1268 C CA . PHE A 1 156 ? 2.211 1.149 -10.787 1.00 98.62 156 PHE A CA 1
ATOM 1269 C C . PHE A 1 156 ? 2.256 0.763 -9.313 1.00 98.62 156 PHE A C 1
ATOM 1271 O O . PHE A 1 156 ? 2.211 1.628 -8.441 1.00 98.62 156 PHE A O 1
ATOM 1278 N N . GLU A 1 157 ? 2.373 -0.536 -9.044 1.00 98.62 157 GLU A N 1
ATOM 1279 C CA . GLU A 1 157 ? 2.622 -1.069 -7.706 1.00 98.62 157 GLU A CA 1
ATOM 1280 C C . GLU A 1 157 ? 3.742 -2.108 -7.773 1.00 98.62 157 GLU A C 1
ATOM 1282 O O . GLU A 1 157 ? 3.606 -3.170 -8.393 1.00 98.62 157 GLU A O 1
ATOM 1287 N N . PHE A 1 158 ? 4.846 -1.829 -7.096 1.00 98.50 158 PHE A N 1
ATOM 1288 C CA . PHE A 1 158 ? 6.003 -2.702 -7.038 1.00 98.50 158 PHE A CA 1
ATOM 1289 C C . PHE A 1 158 ? 6.000 -3.538 -5.760 1.00 98.50 158 PHE A C 1
ATOM 1291 O O . PHE A 1 158 ? 5.621 -3.098 -4.674 1.00 98.50 158 PHE A O 1
ATOM 1298 N N . LYS A 1 159 ? 6.428 -4.795 -5.876 1.00 97.69 159 LYS A N 1
ATOM 1299 C CA . LYS A 1 159 ? 6.545 -5.728 -4.759 1.00 97.69 159 LYS A CA 1
ATOM 1300 C C . LYS A 1 159 ? 7.817 -6.539 -4.879 1.00 97.69 159 LYS A C 1
ATOM 1302 O O . LYS A 1 159 ? 8.190 -7.019 -5.941 1.00 97.69 159 LYS A O 1
ATOM 1307 N N . THR A 1 160 ? 8.427 -6.808 -3.734 1.00 97.06 160 THR A N 1
ATOM 1308 C CA . THR A 1 160 ? 9.515 -7.779 -3.630 1.00 97.06 160 THR A CA 1
ATOM 1309 C C . THR A 1 160 ? 9.025 -8.997 -2.858 1.00 97.06 160 THR A C 1
ATOM 1311 O O . THR A 1 160 ? 8.405 -8.870 -1.798 1.00 97.06 160 THR A O 1
ATOM 1314 N N . ILE A 1 161 ? 9.312 -10.195 -3.357 1.00 96.38 161 ILE A N 1
ATOM 1315 C CA . ILE A 1 161 ? 8.754 -11.441 -2.819 1.00 96.38 161 ILE A CA 1
ATOM 1316 C C . ILE A 1 161 ? 9.834 -12.522 -2.704 1.00 96.38 161 ILE A C 1
ATOM 1318 O O . ILE A 1 161 ? 10.859 -12.475 -3.383 1.00 96.38 161 ILE A O 1
ATOM 1322 N N . ASN A 1 162 ? 9.664 -13.452 -1.763 1.00 95.44 162 ASN A N 1
ATOM 1323 C CA . ASN A 1 162 ? 10.606 -14.560 -1.604 1.00 95.44 162 ASN A CA 1
ATOM 1324 C C . ASN A 1 162 ? 10.436 -15.582 -2.749 1.00 95.44 162 ASN A C 1
ATOM 1326 O O . ASN A 1 162 ? 9.339 -15.665 -3.303 1.00 95.44 162 ASN A O 1
ATOM 1330 N N . PRO A 1 163 ? 11.473 -16.377 -3.071 1.00 97.00 163 PRO A N 1
ATOM 1331 C CA . PRO A 1 163 ? 11.426 -17.320 -4.191 1.00 97.00 163 PRO A CA 1
ATOM 1332 C C . PRO A 1 163 ? 10.256 -18.306 -4.120 1.00 97.00 163 PRO A C 1
ATOM 1334 O O . PRO A 1 163 ? 9.555 -18.512 -5.101 1.00 97.00 163 PRO A O 1
ATOM 1337 N N . THR A 1 164 ? 9.985 -18.854 -2.933 1.00 96.62 164 THR A N 1
ATOM 1338 C CA . THR A 1 164 ? 8.940 -19.866 -2.746 1.00 96.62 164 THR A CA 1
ATOM 1339 C C . THR A 1 164 ? 7.545 -19.345 -3.080 1.00 96.62 164 THR A C 1
ATOM 1341 O O . THR A 1 164 ? 6.751 -20.070 -3.678 1.00 96.62 164 THR A O 1
ATOM 1344 N N . ASP A 1 165 ? 7.228 -18.111 -2.691 1.00 95.56 165 ASP A N 1
ATOM 1345 C CA . ASP A 1 165 ? 5.938 -17.502 -3.023 1.00 95.56 165 ASP A CA 1
ATOM 1346 C C . ASP A 1 165 ? 5.923 -16.962 -4.460 1.00 95.56 165 ASP A C 1
ATOM 1348 O O . ASP A 1 165 ? 4.884 -16.998 -5.117 1.00 95.56 165 ASP A O 1
ATOM 1352 N N . TYR A 1 166 ? 7.072 -16.507 -4.971 1.00 97.06 166 TYR A N 1
ATOM 1353 C CA . TYR A 1 166 ? 7.221 -16.070 -6.358 1.00 97.06 166 TYR A CA 1
ATOM 1354 C C . TYR A 1 166 ? 6.899 -17.189 -7.350 1.00 97.06 166 TYR A C 1
ATOM 1356 O O . TYR A 1 166 ? 6.217 -16.952 -8.342 1.00 97.06 166 TYR A O 1
ATOM 1364 N N . ASP A 1 167 ? 7.339 -18.417 -7.089 1.00 96.06 167 ASP A N 1
ATOM 1365 C CA . ASP A 1 167 ? 7.084 -19.539 -7.997 1.00 96.06 167 ASP A CA 1
ATOM 1366 C C . ASP A 1 167 ? 5.591 -19.890 -8.064 1.00 96.06 167 ASP A C 1
ATOM 1368 O O . ASP A 1 167 ? 5.086 -20.278 -9.115 1.00 96.06 167 ASP A O 1
ATOM 1372 N N . LYS A 1 168 ? 4.865 -19.679 -6.961 1.00 96.25 168 LYS A N 1
ATOM 1373 C CA . LYS A 1 168 ? 3.439 -20.010 -6.824 1.00 96.25 168 LYS A CA 1
ATOM 1374 C C . LYS A 1 168 ? 2.500 -18.918 -7.325 1.00 96.25 168 LYS A C 1
ATOM 1376 O O . LYS A 1 168 ? 1.329 -19.198 -7.571 1.00 96.25 168 LYS A O 1
ATOM 1381 N N . ILE A 1 169 ? 2.971 -17.675 -7.417 1.00 96.00 169 ILE A N 1
ATOM 1382 C CA . ILE A 1 169 ? 2.117 -16.558 -7.810 1.00 96.00 169 ILE A CA 1
ATOM 1383 C C . ILE A 1 169 ? 1.806 -16.640 -9.312 1.00 96.00 169 ILE A C 1
ATOM 1385 O O . ILE A 1 169 ? 2.722 -16.704 -10.139 1.00 96.00 169 ILE A O 1
ATOM 1389 N N . ILE A 1 170 ? 0.509 -16.658 -9.628 1.00 96.81 170 ILE A N 1
ATOM 1390 C CA . ILE A 1 170 ? -0.070 -16.612 -10.986 1.00 96.81 170 ILE A CA 1
ATOM 1391 C C . ILE A 1 170 ? -1.008 -15.409 -11.182 1.00 96.81 170 ILE A C 1
ATOM 1393 O O . ILE A 1 170 ? -1.454 -15.135 -12.289 1.00 96.81 170 ILE A O 1
ATOM 1397 N N . GLU A 1 171 ? -1.308 -14.698 -10.096 1.00 97.19 171 GLU A N 1
ATOM 1398 C CA . GLU A 1 171 ? -2.102 -13.473 -10.031 1.00 97.19 171 GLU A CA 1
ATOM 1399 C C . GLU A 1 171 ? -1.635 -12.656 -8.815 1.00 97.19 171 GLU A C 1
ATOM 1401 O O . GLU A 1 171 ? -1.055 -13.234 -7.890 1.00 97.19 171 GLU A O 1
ATOM 1406 N N . PRO A 1 172 ? -1.871 -11.335 -8.745 1.00 97.69 172 PRO A N 1
ATOM 1407 C CA . PRO A 1 172 ? -1.478 -10.552 -7.580 1.00 97.69 172 PRO A CA 1
ATOM 1408 C C . PRO A 1 172 ? -2.069 -11.101 -6.279 1.00 97.69 172 PRO A C 1
ATOM 1410 O O . PRO A 1 172 ? -3.223 -11.525 -6.230 1.00 97.69 172 PRO A O 1
ATOM 1413 N N . LEU A 1 173 ? -1.302 -11.033 -5.187 1.00 96.06 173 LEU A N 1
ATOM 1414 C CA . LEU A 1 173 ? -1.805 -11.456 -3.879 1.00 96.06 173 LEU A CA 1
ATOM 1415 C C . LEU A 1 173 ? -3.074 -10.669 -3.518 1.00 96.06 173 LEU A C 1
ATOM 1417 O O . LEU A 1 173 ? -3.143 -9.458 -3.733 1.00 96.06 173 LEU A O 1
ATOM 1421 N N . LYS A 1 174 ? -4.056 -11.335 -2.899 1.00 95.62 174 LYS A N 1
ATOM 1422 C CA . LYS A 1 174 ? -5.369 -10.743 -2.564 1.00 95.62 174 LYS A CA 1
ATOM 1423 C C . LYS A 1 174 ? -5.267 -9.417 -1.807 1.00 95.62 174 LYS A C 1
ATOM 1425 O O . LYS A 1 174 ? -6.047 -8.502 -2.037 1.00 95.62 174 LYS A O 1
ATOM 1430 N N . ASP A 1 175 ? -4.297 -9.304 -0.911 1.00 95.81 175 ASP A N 1
ATOM 1431 C CA . ASP A 1 175 ? -4.051 -8.088 -0.137 1.00 95.81 175 ASP A CA 1
ATOM 1432 C C . ASP A 1 175 ? -3.475 -6.942 -0.987 1.00 95.81 175 ASP A C 1
ATOM 1434 O O . ASP A 1 175 ? -3.749 -5.773 -0.716 1.00 95.81 175 ASP A O 1
ATOM 1438 N N . HIS A 1 176 ? -2.734 -7.262 -2.050 1.00 97.62 176 HIS A N 1
ATOM 1439 C CA . HIS A 1 176 ? -2.234 -6.288 -3.021 1.00 97.62 176 HIS A CA 1
ATOM 1440 C C . HIS A 1 176 ? -3.342 -5.846 -3.983 1.00 97.62 176 HIS A C 1
ATOM 1442 O O . HIS A 1 176 ? -3.423 -4.663 -4.296 1.00 97.62 176 HIS A O 1
ATOM 1448 N N . LEU A 1 177 ? -4.260 -6.745 -4.362 1.00 98.12 177 LEU A N 1
ATOM 1449 C CA . LEU A 1 177 ? -5.467 -6.362 -5.109 1.00 98.12 177 LEU A CA 1
ATOM 1450 C C . LEU A 1 177 ? -6.299 -5.332 -4.332 1.00 98.12 177 LEU A C 1
ATOM 1452 O O . LEU A 1 177 ? -6.729 -4.316 -4.865 1.00 98.12 177 LEU A O 1
ATOM 1456 N N . LYS A 1 178 ? -6.475 -5.533 -3.023 1.00 98.06 178 LYS A N 1
ATOM 1457 C CA . LYS A 1 178 ? -7.165 -4.542 -2.184 1.00 98.06 178 LYS A CA 1
ATOM 1458 C C . LYS A 1 178 ? -6.400 -3.216 -2.132 1.00 98.06 178 LYS A C 1
ATOM 1460 O O . LYS A 1 178 ? -7.020 -2.157 -2.147 1.00 98.06 178 LYS A O 1
ATOM 1465 N N . GLN A 1 179 ? -5.070 -3.248 -2.093 1.00 97.88 179 GLN A N 1
ATOM 1466 C CA . GLN A 1 179 ? -4.249 -2.037 -2.157 1.00 97.88 179 GLN A CA 1
ATOM 1467 C C . GLN A 1 179 ? -4.486 -1.265 -3.470 1.00 97.88 179 GLN A C 1
ATOM 1469 O O . GLN A 1 179 ? -4.739 -0.06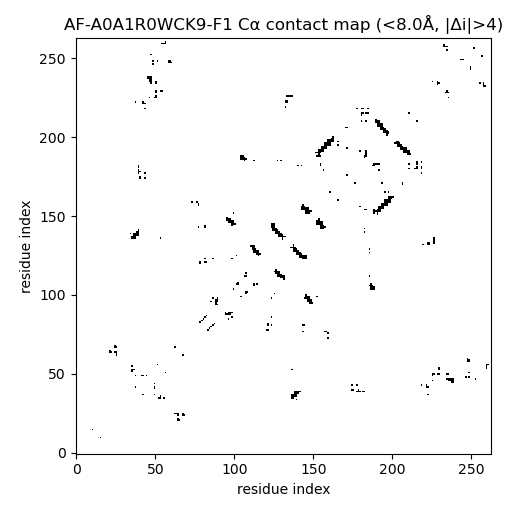6 -3.423 1.00 97.88 179 GLN A O 1
ATOM 1474 N N . GLY A 1 180 ? -4.517 -1.956 -4.614 1.00 98.38 180 GLY A N 1
ATOM 1475 C CA . GLY A 1 180 ? -4.834 -1.343 -5.908 1.00 98.38 180 GLY A CA 1
ATOM 1476 C C . GLY A 1 180 ? -6.228 -0.712 -5.956 1.00 98.38 180 GLY A C 1
ATOM 1477 O O . GLY A 1 180 ? -6.363 0.413 -6.424 1.00 98.38 180 GLY A O 1
ATOM 1478 N N . ALA A 1 181 ? -7.244 -1.362 -5.378 1.00 98.56 181 ALA A N 1
ATOM 1479 C CA . ALA A 1 181 ? -8.614 -0.837 -5.378 1.00 98.56 181 ALA A CA 1
ATOM 1480 C C . ALA A 1 181 ? -8.724 0.553 -4.727 1.00 98.56 181 ALA A C 1
ATOM 1482 O O . ALA A 1 181 ? -9.397 1.436 -5.257 1.00 98.56 181 ALA A O 1
ATOM 1483 N N . ILE A 1 182 ? -8.038 0.781 -3.600 1.00 98.62 182 ILE A N 1
ATOM 1484 C CA . ILE A 1 182 ? -8.079 2.092 -2.934 1.00 98.62 182 ILE A CA 1
ATOM 1485 C C . ILE A 1 182 ? -7.296 3.163 -3.711 1.00 98.62 182 ILE A C 1
ATOM 1487 O O . ILE A 1 182 ? -7.639 4.341 -3.642 1.00 98.62 182 ILE A O 1
ATOM 1491 N N . TYR A 1 183 ? -6.277 2.770 -4.482 1.00 98.69 183 TYR A N 1
ATOM 1492 C CA . TYR A 1 183 ? -5.572 3.686 -5.376 1.00 98.69 183 TYR A CA 1
ATOM 1493 C C . TYR A 1 183 ? -6.446 4.106 -6.549 1.00 98.69 183 TYR A C 1
ATOM 1495 O O . TYR A 1 183 ? -6.527 5.296 -6.849 1.00 98.69 183 TYR A O 1
ATOM 1503 N N . CYS A 1 184 ? -7.153 3.154 -7.158 1.00 98.62 184 CYS A N 1
ATOM 1504 C CA . CYS A 1 184 ? -8.113 3.431 -8.220 1.00 98.62 184 CYS A CA 1
ATOM 1505 C C . CYS A 1 184 ? -9.242 4.349 -7.737 1.00 98.62 184 CYS A C 1
ATOM 1507 O O . CYS A 1 184 ? -9.600 5.294 -8.433 1.00 98.62 184 CYS A O 1
ATOM 1509 N N . LEU A 1 185 ? -9.754 4.129 -6.519 1.00 98.44 185 LEU A N 1
ATOM 1510 C CA . LEU A 1 185 ? -10.767 4.994 -5.905 1.00 98.44 185 LEU A CA 1
ATOM 1511 C C . LEU A 1 185 ? -10.280 6.450 -5.772 1.00 98.44 185 LEU A C 1
ATOM 1513 O O . LEU A 1 185 ? -11.005 7.390 -6.106 1.00 98.44 185 LEU A O 1
ATOM 1517 N N . GLY A 1 186 ? -9.050 6.637 -5.286 1.00 97.88 186 GLY A N 1
ATOM 1518 C CA . GLY A 1 186 ? -8.472 7.961 -5.059 1.00 97.88 186 GLY A CA 1
ATOM 1519 C C . GLY A 1 186 ? -8.101 8.700 -6.344 1.00 97.88 186 GLY A C 1
ATOM 1520 O O . GLY A 1 186 ? -8.414 9.877 -6.482 1.00 97.88 186 GLY A O 1
ATOM 1521 N N . THR A 1 187 ? -7.471 8.007 -7.295 1.00 98.31 187 THR A N 1
ATOM 1522 C CA . THR A 1 187 ? -6.911 8.599 -8.527 1.00 98.31 187 THR A CA 1
ATOM 1523 C C . THR A 1 187 ? -7.885 8.631 -9.709 1.00 98.31 187 THR A C 1
ATOM 1525 O O . THR A 1 187 ? -7.674 9.380 -10.656 1.00 98.31 187 THR A O 1
ATOM 1528 N N . GLY A 1 188 ? -8.929 7.796 -9.695 1.00 97.88 188 GLY A N 1
ATOM 1529 C CA . GLY A 1 188 ? -9.842 7.589 -10.824 1.00 97.88 188 GLY A CA 1
ATOM 1530 C C . GLY A 1 188 ? -9.286 6.705 -11.951 1.00 97.88 188 GLY A C 1
ATOM 1531 O O . GLY A 1 188 ? -10.031 6.343 -12.863 1.00 97.88 188 GLY A O 1
ATOM 1532 N N . VAL A 1 189 ? -8.011 6.307 -11.891 1.00 98.25 189 VAL A N 1
ATOM 1533 C CA . VAL A 1 189 ? -7.398 5.378 -12.852 1.00 98.25 189 VAL A CA 1
ATOM 1534 C C . VAL A 1 189 ? -7.862 3.956 -12.549 1.00 98.25 189 VAL A C 1
ATOM 1536 O O . VAL A 1 189 ? -7.787 3.504 -11.410 1.00 98.25 189 VAL A O 1
ATOM 1539 N N . LYS A 1 190 ? -8.333 3.221 -13.561 1.00 97.81 190 LYS A N 1
ATOM 1540 C CA . LYS A 1 190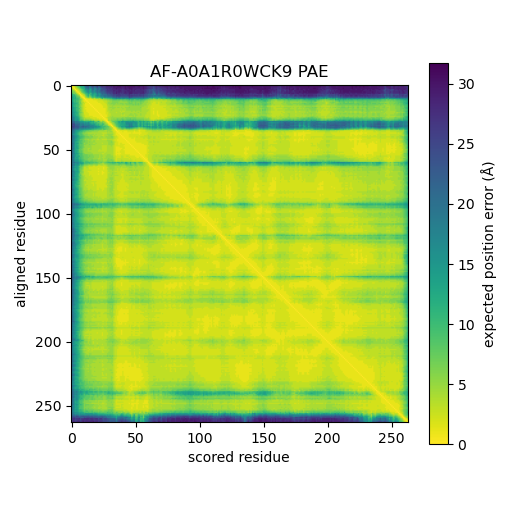 ? -8.929 1.881 -13.376 1.00 97.81 190 LYS A CA 1
ATOM 1541 C C . LYS A 1 190 ? -7.947 0.724 -13.507 1.00 97.81 190 LYS A C 1
ATOM 1543 O O . LYS A 1 190 ? -8.295 -0.401 -13.162 1.00 97.81 190 LYS A O 1
ATOM 1548 N N . TYR A 1 191 ? -6.751 0.976 -14.020 1.00 98.56 191 TYR A N 1
ATOM 1549 C CA . TYR A 1 191 ? -5.782 -0.069 -14.308 1.00 98.56 191 TYR A CA 1
ATOM 1550 C C . TYR A 1 191 ? -4.597 0.008 -13.355 1.00 98.56 191 TYR A C 1
ATOM 1552 O O . TYR A 1 191 ? -4.078 1.091 -13.091 1.00 98.56 191 TYR A O 1
ATOM 1560 N N . VAL A 1 192 ? -4.150 -1.147 -12.868 1.00 98.69 192 VAL A N 1
ATOM 1561 C CA . VAL A 1 192 ? -2.945 -1.271 -12.044 1.00 98.69 192 VAL A CA 1
ATOM 1562 C C . VAL A 1 192 ? -2.037 -2.339 -12.640 1.00 98.69 192 VAL A C 1
ATOM 1564 O O . VAL A 1 192 ? -2.475 -3.463 -12.895 1.00 98.69 192 VAL A O 1
ATOM 1567 N N . MET A 1 193 ? -0.767 -1.996 -12.835 1.00 98.62 193 MET A N 1
ATOM 1568 C CA . MET A 1 193 ? 0.302 -2.940 -13.128 1.00 98.62 193 MET A CA 1
ATOM 1569 C C . MET A 1 193 ? 1.019 -3.291 -11.829 1.00 98.62 193 MET A C 1
ATOM 1571 O O . MET A 1 193 ? 1.704 -2.454 -11.240 1.00 98.62 193 MET A O 1
ATOM 1575 N N . PHE A 1 194 ? 0.886 -4.544 -11.404 1.00 98.75 194 PHE A N 1
ATOM 1576 C CA . PHE A 1 194 ? 1.687 -5.082 -10.313 1.00 98.75 194 PHE A CA 1
ATOM 1577 C C . PHE A 1 194 ? 2.961 -5.695 -10.868 1.00 98.75 194 PHE A C 1
ATOM 1579 O O . PHE A 1 194 ? 2.883 -6.608 -11.690 1.00 98.75 194 PHE A O 1
ATOM 1586 N N . LEU A 1 195 ? 4.114 -5.263 -10.372 1.00 98.62 195 LEU A N 1
ATOM 1587 C CA . LEU A 1 195 ? 5.401 -5.864 -10.699 1.00 98.62 195 LEU A CA 1
ATOM 1588 C C . LEU A 1 195 ? 6.006 -6.535 -9.466 1.00 98.62 195 LEU A C 1
ATOM 1590 O O . LEU A 1 195 ? 6.243 -5.891 -8.448 1.00 98.62 195 LEU A O 1
ATOM 1594 N N . TYR A 1 196 ? 6.287 -7.829 -9.575 1.00 98.56 196 TYR A N 1
ATOM 1595 C CA . TYR A 1 196 ? 6.922 -8.630 -8.537 1.00 98.56 196 TYR A CA 1
ATOM 1596 C C . TYR A 1 196 ? 8.365 -8.949 -8.911 1.00 98.56 196 TYR A C 1
ATOM 1598 O O . TYR A 1 196 ? 8.607 -9.580 -9.937 1.00 98.56 196 TYR A O 1
ATOM 1606 N N . LEU A 1 197 ? 9.299 -8.588 -8.033 1.00 98.31 197 LEU A N 1
ATOM 1607 C CA . LEU A 1 197 ? 10.706 -8.974 -8.099 1.00 98.31 197 LEU A CA 1
ATOM 1608 C C . LEU A 1 197 ? 10.988 -10.145 -7.150 1.00 98.31 197 LEU A C 1
ATOM 1610 O O . LEU A 1 197 ? 10.728 -10.062 -5.940 1.00 98.31 197 LEU A O 1
ATOM 1614 N N . ASN A 1 198 ? 11.562 -11.221 -7.684 1.00 97.69 198 ASN A N 1
ATOM 1615 C CA . ASN A 1 198 ? 12.036 -12.347 -6.889 1.00 97.69 198 ASN A CA 1
ATOM 1616 C C . ASN A 1 198 ? 13.354 -12.001 -6.180 1.00 97.69 198 ASN A C 1
ATOM 1618 O O . ASN A 1 198 ? 14.387 -11.801 -6.812 1.00 97.69 198 ASN A O 1
ATOM 1622 N N . LYS A 1 199 ? 13.355 -12.020 -4.845 1.00 94.81 199 LYS A N 1
ATOM 1623 C CA . LYS A 1 199 ? 14.543 -11.697 -4.034 1.00 94.81 199 LYS A CA 1
ATOM 1624 C C . LYS A 1 199 ? 15.717 -12.665 -4.210 1.00 94.81 199 LYS A C 1
ATOM 1626 O O . LYS A 1 199 ? 16.828 -12.305 -3.831 1.00 94.81 199 LYS A O 1
ATOM 1631 N N . GLY A 1 200 ? 15.481 -13.886 -4.692 1.00 95.25 200 GLY A N 1
ATOM 1632 C CA . GLY A 1 200 ? 16.514 -14.921 -4.799 1.00 95.25 200 GLY A CA 1
ATOM 1633 C C . GLY A 1 200 ? 17.286 -14.921 -6.114 1.00 95.25 200 GLY A C 1
ATOM 1634 O O . GLY A 1 200 ? 18.454 -15.289 -6.108 1.00 95.25 200 GLY A O 1
ATOM 1635 N N . ASN A 1 201 ? 16.660 -14.515 -7.221 1.00 96.31 201 ASN A N 1
ATOM 1636 C CA . ASN A 1 201 ? 17.271 -14.563 -8.558 1.00 96.31 201 ASN A CA 1
ATOM 1637 C C . ASN A 1 201 ? 17.019 -13.308 -9.413 1.00 96.31 201 ASN A C 1
ATOM 1639 O O . ASN A 1 201 ? 17.514 -13.240 -10.528 1.00 96.31 201 ASN A O 1
ATOM 1643 N N . GLN A 1 202 ? 16.297 -12.316 -8.884 1.00 96.25 202 GLN A N 1
ATOM 1644 C CA . GLN A 1 202 ? 15.975 -11.046 -9.542 1.00 96.25 202 GLN A CA 1
ATOM 1645 C C . GLN A 1 202 ? 15.075 -11.148 -10.783 1.00 96.25 202 GLN A C 1
ATOM 1647 O O . GLN A 1 202 ? 14.991 -10.191 -11.544 1.00 96.25 202 GLN A O 1
ATOM 1652 N N . GLU A 1 203 ? 14.351 -12.258 -10.956 1.00 97.88 203 GLU A N 1
ATOM 1653 C CA . GLU A 1 203 ? 13.338 -12.417 -12.009 1.00 97.88 203 GLU A CA 1
ATOM 1654 C C . GLU A 1 203 ? 12.070 -11.588 -11.743 1.00 97.88 203 GLU A C 1
ATOM 1656 O O . GLU A 1 203 ? 11.693 -11.331 -10.592 1.00 97.88 203 GLU A O 1
ATOM 1661 N N . TRP A 1 204 ? 11.389 -11.182 -12.822 1.00 98.06 204 TRP A N 1
ATOM 1662 C CA . TRP A 1 204 ? 10.241 -10.264 -12.800 1.00 98.06 204 TRP A CA 1
ATOM 1663 C C . TRP A 1 204 ? 8.951 -10.982 -13.209 1.00 98.06 204 TRP A C 1
ATOM 1665 O O . TRP A 1 204 ? 8.928 -11.739 -14.173 1.00 98.06 204 TRP A O 1
ATOM 1675 N N . LYS A 1 205 ? 7.853 -10.738 -12.489 1.00 98.31 205 LYS A N 1
ATOM 1676 C CA . LYS A 1 205 ? 6.495 -11.148 -12.887 1.00 98.31 205 LYS A CA 1
ATOM 1677 C C . LYS A 1 205 ? 5.581 -9.933 -12.856 1.00 98.31 205 LYS A C 1
ATOM 1679 O O . LYS A 1 205 ? 5.456 -9.296 -11.812 1.00 98.31 205 LYS A O 1
ATOM 1684 N N . ALA A 1 206 ? 4.944 -9.629 -13.981 1.00 98.25 206 ALA A N 1
ATOM 1685 C CA . ALA A 1 206 ? 4.015 -8.514 -14.105 1.00 98.25 206 ALA A CA 1
ATOM 1686 C C . ALA A 1 206 ? 2.573 -9.013 -14.248 1.00 98.25 206 ALA A C 1
ATOM 1688 O O . ALA A 1 206 ? 2.322 -10.015 -14.916 1.00 98.25 206 ALA A O 1
ATOM 1689 N N . TYR A 1 207 ? 1.632 -8.297 -13.639 1.00 98.56 207 TYR A N 1
ATOM 1690 C CA . TYR A 1 207 ? 0.206 -8.595 -13.717 1.00 98.56 207 TYR A CA 1
ATOM 1691 C C . TYR A 1 207 ? -0.589 -7.321 -13.943 1.00 98.56 207 TYR A C 1
ATOM 1693 O O . TYR A 1 207 ? -0.525 -6.385 -13.143 1.00 98.56 207 TYR A O 1
ATOM 1701 N N . PHE A 1 208 ? -1.377 -7.324 -15.011 1.00 98.06 208 PHE A N 1
ATOM 1702 C CA . PHE A 1 208 ? -2.233 -6.214 -15.386 1.00 98.06 208 PHE A CA 1
ATOM 1703 C C . PHE A 1 208 ? -3.658 -6.445 -14.883 1.00 98.06 208 PHE A C 1
ATOM 1705 O O . PHE A 1 208 ? -4.277 -7.451 -15.225 1.00 98.06 208 PHE A O 1
ATOM 1712 N N . VAL A 1 209 ? -4.171 -5.531 -14.059 1.00 98.31 209 VAL A N 1
ATOM 1713 C CA . VAL A 1 209 ? -5.487 -5.666 -13.421 1.00 98.31 209 VAL A CA 1
ATOM 1714 C C . VAL A 1 209 ? -6.349 -4.453 -13.729 1.00 98.31 209 VAL A C 1
ATOM 1716 O O . VAL A 1 209 ? -5.940 -3.319 -13.491 1.00 98.31 209 VAL A O 1
ATOM 1719 N N . GLU A 1 210 ? -7.566 -4.704 -14.201 1.00 98.12 210 GLU A N 1
ATOM 1720 C CA . GLU A 1 210 ? -8.628 -3.706 -14.316 1.00 98.12 210 GLU A CA 1
ATOM 1721 C C . GLU A 1 210 ? -9.563 -3.794 -13.103 1.00 98.12 210 GLU A C 1
ATOM 1723 O O . GLU A 1 210 ? -10.072 -4.869 -12.775 1.00 98.12 210 GLU A O 1
ATOM 1728 N N . TYR A 1 211 ? -9.801 -2.658 -12.451 1.00 98.38 211 TYR A N 1
ATOM 1729 C CA . TYR A 1 211 ? -10.692 -2.539 -11.304 1.00 98.38 211 TYR A CA 1
ATOM 1730 C C . TYR A 1 211 ? -12.094 -2.125 -11.732 1.00 98.38 211 TYR A C 1
ATOM 1732 O O . TYR A 1 211 ? -12.303 -1.133 -12.433 1.00 98.38 211 TYR A O 1
ATOM 1740 N N . ARG A 1 212 ? -13.072 -2.891 -11.255 1.00 97.62 212 ARG A N 1
ATOM 1741 C CA . ARG A 1 212 ? -14.500 -2.672 -11.484 1.00 97.62 212 ARG A CA 1
ATOM 1742 C C . ARG A 1 212 ? -15.104 -1.856 -10.350 1.00 97.62 212 ARG A C 1
ATOM 1744 O O . ARG A 1 212 ? -14.595 -1.862 -9.231 1.00 97.62 212 ARG A O 1
ATOM 1751 N N . GLN A 1 213 ? -16.240 -1.222 -10.633 1.00 97.44 213 GLN A N 1
ATOM 1752 C CA . GLN A 1 213 ? -16.947 -0.379 -9.667 1.00 97.44 213 GLN A CA 1
ATOM 1753 C C . GLN A 1 213 ? -17.267 -1.120 -8.361 1.00 97.44 213 GLN A C 1
ATOM 1755 O O . GLN A 1 213 ? -17.011 -0.584 -7.295 1.00 97.44 213 GLN A O 1
ATOM 1760 N N . GLU A 1 214 ? -17.685 -2.387 -8.430 1.00 97.69 214 GLU A N 1
ATOM 1761 C CA . GLU A 1 214 ? -17.980 -3.209 -7.245 1.00 97.69 214 GLU A CA 1
ATOM 1762 C C . GLU A 1 214 ? -16.789 -3.316 -6.272 1.00 97.69 214 GLU A C 1
ATOM 1764 O O . GLU A 1 214 ? -16.959 -3.296 -5.053 1.00 97.69 214 GLU A O 1
ATOM 1769 N N . GLN A 1 215 ? -15.558 -3.376 -6.794 1.00 97.75 215 GLN A N 1
ATOM 1770 C CA . GLN A 1 215 ? -14.358 -3.410 -5.956 1.00 97.75 215 GLN A CA 1
ATOM 1771 C C . GLN A 1 215 ? -14.135 -2.067 -5.256 1.00 97.75 215 GLN A C 1
ATOM 1773 O O . GLN A 1 215 ? -13.691 -2.056 -4.111 1.00 97.75 215 GLN A O 1
ATOM 1778 N N . LEU A 1 216 ? -14.448 -0.951 -5.921 1.00 98.31 216 LEU A N 1
ATOM 1779 C CA . LEU A 1 216 ? -14.349 0.395 -5.354 1.00 98.31 216 LEU A CA 1
ATOM 1780 C C . LEU A 1 216 ? -15.446 0.631 -4.308 1.00 98.31 216 LEU A C 1
ATOM 1782 O O . LEU A 1 216 ? -15.157 1.123 -3.218 1.00 98.31 216 LEU A O 1
ATOM 1786 N N . ASP A 1 217 ? -16.671 0.195 -4.597 1.00 98.38 217 ASP A N 1
ATOM 1787 C CA . ASP A 1 217 ? -17.810 0.263 -3.680 1.00 98.38 217 ASP A CA 1
ATOM 1788 C C . ASP A 1 217 ? -17.525 -0.531 -2.402 1.00 98.38 217 ASP A C 1
ATOM 1790 O O . ASP A 1 217 ? -17.819 -0.070 -1.298 1.00 98.38 217 ASP A O 1
ATOM 1794 N N . TRP A 1 218 ? -16.865 -1.688 -2.526 1.00 98.12 218 TRP A N 1
ATOM 1795 C CA . TRP A 1 218 ? -16.406 -2.453 -1.370 1.00 98.12 218 TRP A CA 1
ATOM 1796 C C . TRP A 1 218 ? -15.403 -1.672 -0.511 1.00 98.12 218 TRP A C 1
ATOM 1798 O O . TRP A 1 218 ? -15.499 -1.713 0.718 1.00 98.12 218 TRP A O 1
ATOM 1808 N N . VAL A 1 219 ? -14.460 -0.938 -1.121 1.00 98.44 219 VAL A N 1
ATOM 1809 C CA . VAL A 1 219 ? -13.528 -0.074 -0.372 1.00 98.44 219 VAL A CA 1
ATOM 1810 C C . VAL A 1 219 ? -14.300 0.975 0.414 1.00 98.44 219 VAL A C 1
ATOM 1812 O O . VAL A 1 219 ? -14.081 1.093 1.621 1.00 98.44 219 VAL A O 1
ATOM 1815 N N . VAL A 1 220 ? -15.215 1.691 -0.248 1.00 98.62 220 VAL A N 1
ATOM 1816 C CA . VAL A 1 220 ? -16.037 2.736 0.375 1.00 98.62 220 VAL A CA 1
ATOM 1817 C C . VAL A 1 220 ? -16.842 2.155 1.532 1.00 98.62 220 VAL A C 1
ATOM 1819 O O . VAL A 1 220 ? -16.724 2.638 2.655 1.00 98.62 220 VAL A O 1
ATOM 1822 N N . ALA A 1 221 ? -17.587 1.071 1.304 1.00 98.56 221 ALA A N 1
ATOM 1823 C CA . ALA A 1 221 ? -18.372 0.405 2.339 1.00 98.56 221 ALA A CA 1
ATOM 1824 C C . ALA A 1 221 ? -17.504 -0.044 3.525 1.00 98.56 221 ALA A C 1
ATOM 1826 O O . ALA A 1 221 ? -17.897 0.096 4.686 1.00 98.56 221 ALA A O 1
ATOM 1827 N N . ARG A 1 222 ? -16.299 -0.566 3.256 1.00 98.19 222 ARG A N 1
ATOM 1828 C CA . ARG A 1 222 ? -15.380 -1.024 4.302 1.00 98.19 222 ARG A CA 1
ATOM 1829 C C . ARG A 1 222 ? -14.898 0.126 5.182 1.00 98.19 222 ARG A C 1
ATOM 1831 O O . ARG A 1 222 ? -14.942 -0.009 6.406 1.00 98.19 222 ARG A O 1
ATOM 1838 N N . ILE A 1 223 ? -14.416 1.219 4.590 1.00 98.50 223 ILE A N 1
ATOM 1839 C CA . ILE A 1 223 ? -13.861 2.343 5.359 1.00 98.50 223 ILE A CA 1
ATOM 1840 C C . ILE A 1 223 ? -14.956 3.113 6.103 1.00 98.50 223 ILE A C 1
ATOM 1842 O O . ILE A 1 223 ? -14.758 3.433 7.273 1.00 98.50 223 ILE A O 1
ATOM 1846 N N . THR A 1 224 ? -16.129 3.317 5.494 1.00 98.56 224 THR A N 1
ATOM 1847 C CA . THR A 1 224 ? -17.253 4.014 6.141 1.00 98.56 224 THR A CA 1
ATOM 1848 C C . THR A 1 224 ? -17.813 3.212 7.307 1.00 98.56 224 THR A C 1
ATOM 1850 O O . THR A 1 224 ? -17.990 3.759 8.391 1.00 98.56 224 THR A O 1
ATOM 1853 N N . THR A 1 225 ? -17.982 1.894 7.143 1.00 98.44 225 THR A N 1
ATOM 1854 C CA . THR A 1 225 ? -18.444 1.017 8.231 1.00 98.44 225 THR A CA 1
ATOM 1855 C C . THR A 1 225 ? -17.496 1.076 9.427 1.00 98.44 225 THR A C 1
ATOM 1857 O O . THR A 1 225 ? -17.935 1.190 10.571 1.00 98.44 225 THR A O 1
ATOM 1860 N N . ILE A 1 226 ? -16.181 1.001 9.189 1.00 98.19 226 ILE A N 1
ATOM 1861 C CA . ILE A 1 226 ? -15.190 1.088 10.268 1.00 98.19 226 ILE A CA 1
ATOM 1862 C C . ILE A 1 226 ? -15.206 2.474 10.912 1.00 98.19 226 ILE A C 1
ATOM 1864 O O . ILE A 1 226 ? -15.144 2.571 12.137 1.00 98.19 226 ILE A O 1
ATOM 1868 N N . GLU A 1 227 ? -15.263 3.538 10.112 1.00 98.00 227 GLU A N 1
ATOM 1869 C CA . GLU A 1 227 ? -15.303 4.899 10.633 1.00 98.00 227 GLU A CA 1
ATOM 1870 C C . GLU A 1 227 ? -16.532 5.120 11.516 1.00 98.00 227 GLU A C 1
ATOM 1872 O O . GLU A 1 227 ? -16.390 5.667 12.606 1.00 98.00 227 GLU A O 1
ATOM 1877 N N . ASP A 1 228 ? -17.707 4.634 11.120 1.00 98.19 228 ASP A N 1
ATOM 1878 C CA . ASP A 1 228 ? -18.922 4.757 11.923 1.00 98.19 228 ASP A CA 1
ATOM 1879 C C . ASP A 1 228 ? -18.768 4.091 13.302 1.00 98.19 228 ASP A C 1
ATOM 1881 O O . ASP A 1 228 ? -19.156 4.680 14.312 1.00 98.19 228 ASP A O 1
ATOM 1885 N N . TYR A 1 229 ? -18.129 2.918 13.385 1.00 97.56 229 TYR A N 1
ATOM 1886 C CA . TYR A 1 229 ? -17.778 2.302 14.673 1.00 97.56 229 TYR A CA 1
ATOM 1887 C C . TYR A 1 229 ? -16.848 3.193 15.507 1.00 97.56 229 TYR A C 1
ATOM 1889 O O . TYR A 1 229 ? -17.073 3.388 16.703 1.00 97.56 229 TYR A O 1
ATOM 1897 N N . VAL A 1 230 ? -15.821 3.774 14.880 1.00 96.19 230 VAL A N 1
ATOM 1898 C CA . VAL A 1 230 ? -14.886 4.688 15.556 1.00 96.19 230 VAL A CA 1
ATOM 1899 C C . VAL A 1 230 ? -15.603 5.935 16.070 1.00 96.19 230 VAL A C 1
ATOM 1901 O O . VAL A 1 230 ? -15.379 6.336 17.211 1.00 96.19 230 VAL A O 1
ATOM 1904 N N . LEU A 1 231 ? -16.483 6.533 15.265 1.00 96.12 231 LEU A N 1
ATOM 1905 C CA . LEU A 1 231 ? -17.230 7.738 15.624 1.00 96.12 231 LEU A CA 1
ATOM 1906 C C . LEU A 1 231 ? -18.241 7.485 16.747 1.00 96.12 231 LEU A C 1
ATOM 1908 O O . LEU A 1 231 ? -18.428 8.361 17.589 1.00 96.12 231 LEU A O 1
ATOM 1912 N N . ARG A 1 232 ? -18.844 6.290 16.805 1.00 95.44 232 ARG A N 1
ATOM 1913 C CA . ARG A 1 232 ? -19.722 5.874 17.913 1.00 95.44 232 ARG A CA 1
ATOM 1914 C C . ARG A 1 232 ? -18.964 5.407 19.162 1.00 95.44 232 ARG A C 1
ATOM 1916 O O . ARG A 1 232 ? -19.585 5.183 20.195 1.00 95.44 232 ARG A O 1
ATOM 1923 N N . GLY A 1 233 ? -17.640 5.241 19.093 1.00 93.81 233 GLY A N 1
ATOM 1924 C CA . GLY A 1 233 ? -16.857 4.659 20.191 1.00 93.81 233 GLY A CA 1
ATOM 1925 C C . GLY A 1 233 ? -17.163 3.175 20.435 1.00 93.81 233 GLY A C 1
ATOM 1926 O O . GLY A 1 233 ? -16.942 2.650 21.528 1.00 93.81 233 GLY A O 1
ATOM 1927 N N . GLU A 1 234 ? -17.675 2.481 19.421 1.00 95.12 234 GLU A N 1
ATOM 1928 C CA . GLU A 1 234 ? -18.070 1.080 19.484 1.00 95.12 234 GLU A CA 1
ATOM 1929 C C . GLU A 1 234 ? -17.005 0.196 18.838 1.00 95.12 234 GLU A C 1
ATOM 1931 O O . GLU A 1 234 ? -16.503 0.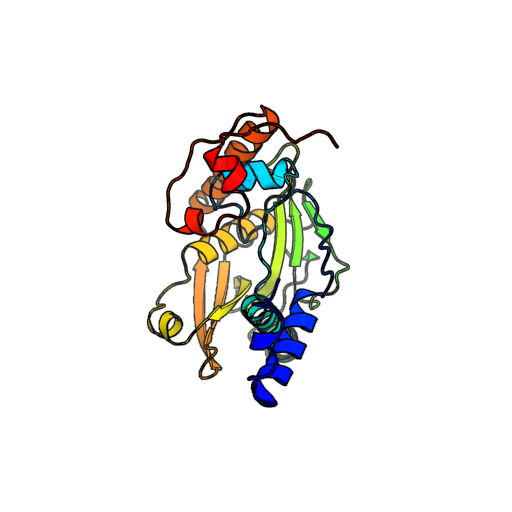493 17.757 1.00 95.12 234 GLU A O 1
ATOM 1936 N N . LEU A 1 235 ? -16.679 -0.938 19.463 1.00 94.50 235 LEU A N 1
ATOM 1937 C CA . LEU A 1 235 ? -15.794 -1.903 18.818 1.00 94.50 235 LEU A CA 1
ATOM 1938 C C . LEU A 1 235 ? -16.501 -2.553 17.626 1.00 94.50 235 LEU A C 1
ATOM 1940 O O . LEU A 1 235 ? -17.592 -3.100 17.810 1.00 94.50 235 LEU A O 1
ATOM 1944 N N . PRO A 1 236 ? -15.842 -2.620 16.456 1.00 96.12 236 PRO A N 1
ATOM 1945 C CA . PRO A 1 236 ? -16.292 -3.481 15.378 1.00 96.12 236 PRO A CA 1
ATOM 1946 C C . PRO A 1 236 ? -16.401 -4.948 15.836 1.00 96.12 236 PRO A C 1
ATOM 1948 O O . PRO A 1 236 ? -15.711 -5.356 16.789 1.00 96.12 236 PRO A O 1
ATOM 1951 N N . PRO A 1 237 ? -17.211 -5.771 15.149 1.00 94.44 237 PRO A N 1
ATOM 1952 C CA . PRO A 1 237 ? -17.267 -7.209 15.384 1.00 94.44 237 PRO A CA 1
ATOM 1953 C C . PRO A 1 237 ? -15.870 -7.849 15.356 1.00 94.44 237 PRO A C 1
ATOM 1955 O O . PRO A 1 237 ? -14.973 -7.389 14.643 1.00 94.44 237 PRO A O 1
ATOM 1958 N N . LYS A 1 238 ? -15.659 -8.899 16.162 1.00 92.69 238 LYS A N 1
ATOM 1959 C CA . LYS A 1 238 ? -14.406 -9.666 16.106 1.00 92.69 238 LYS A CA 1
ATOM 1960 C C . LYS A 1 238 ? -14.335 -10.382 14.758 1.00 92.69 238 LYS A C 1
ATOM 1962 O O . LYS A 1 238 ? -15.259 -11.089 14.379 1.00 92.69 238 LYS A O 1
ATOM 1967 N N . GLU A 1 239 ? -13.216 -10.204 14.068 1.00 93.31 239 GLU A N 1
ATOM 1968 C CA . GLU A 1 239 ? -12.852 -10.981 12.885 1.00 93.31 239 GLU A CA 1
ATOM 1969 C C . GLU A 1 239 ? -11.728 -11.929 13.312 1.00 93.31 239 GLU A C 1
ATOM 1971 O O . GLU A 1 239 ? -10.654 -11.467 13.711 1.00 93.31 239 GLU A O 1
ATOM 1976 N N . GLU A 1 240 ? -11.983 -13.236 13.290 1.00 89.25 240 GLU A N 1
ATOM 1977 C CA . GLU A 1 240 ? -10.970 -14.243 13.608 1.00 89.25 240 GLU A CA 1
ATOM 1978 C C . GLU A 1 240 ? -10.136 -14.596 12.373 1.00 89.25 240 GLU A C 1
ATOM 1980 O O . GLU A 1 240 ? -10.638 -14.654 11.251 1.00 89.25 240 GLU A O 1
ATOM 1985 N N . GLY A 1 241 ? -8.840 -14.833 12.576 1.00 87.44 241 GLY A N 1
ATOM 1986 C CA . GLY A 1 241 ? -7.940 -15.292 11.523 1.00 87.44 241 GLY A CA 1
ATOM 1987 C C . GLY A 1 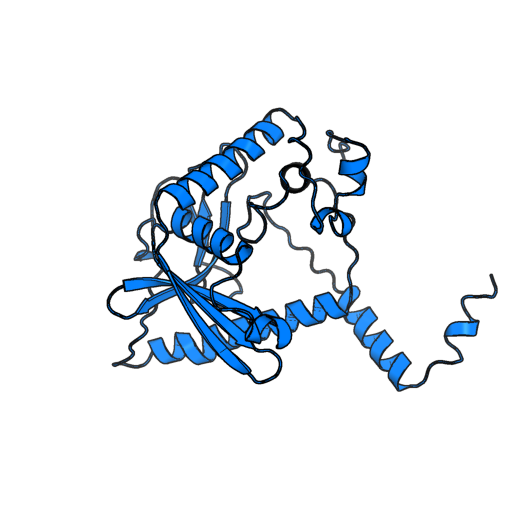241 ? -6.489 -15.390 11.983 1.00 87.44 241 GLY A C 1
ATOM 1988 O O . GLY A 1 241 ? -6.117 -14.908 13.056 1.00 87.44 241 GLY A O 1
ATOM 1989 N N . ASP A 1 242 ? -5.629 -15.969 11.146 1.00 86.62 242 ASP A N 1
ATOM 1990 C CA . ASP A 1 242 ? -4.218 -16.213 11.492 1.00 86.62 242 ASP A CA 1
ATOM 1991 C C . ASP A 1 242 ? -3.445 -14.933 11.834 1.00 86.62 242 ASP A C 1
ATOM 1993 O O . ASP A 1 242 ? -2.547 -14.930 12.682 1.00 86.62 242 ASP A O 1
ATOM 1997 N N . SER A 1 243 ? -3.843 -13.808 11.233 1.00 86.94 243 SER A N 1
ATOM 1998 C CA . SER A 1 243 ? -3.243 -12.497 11.494 1.00 86.94 243 SER A CA 1
ATOM 1999 C C . SER A 1 243 ? -3.410 -12.023 12.946 1.00 86.94 243 SER A C 1
ATOM 2001 O O . SER A 1 243 ? -2.588 -11.237 13.426 1.00 86.94 243 SER A O 1
ATOM 2003 N N . CYS A 1 244 ? -4.401 -12.537 13.689 1.00 91.31 244 CYS A N 1
ATOM 2004 C CA . CYS A 1 244 ? -4.627 -12.190 15.092 1.00 91.31 244 CYS A CA 1
ATOM 2005 C C . CYS A 1 244 ? -3.414 -12.521 15.971 1.00 91.31 244 CYS A C 1
ATOM 2007 O O . CYS A 1 244 ? -3.125 -11.775 16.906 1.00 91.31 244 CYS A O 1
ATOM 2009 N N . ARG A 1 245 ? -2.660 -13.585 15.646 1.00 88.94 245 ARG A N 1
ATOM 2010 C CA . ARG A 1 245 ? -1.452 -14.005 16.387 1.00 88.94 245 ARG A CA 1
ATOM 2011 C C . ARG A 1 245 ? -0.355 -12.939 16.389 1.00 88.94 245 ARG A C 1
ATOM 2013 O O . ARG A 1 245 ? 0.423 -12.860 17.336 1.00 88.94 245 ARG A O 1
ATOM 2020 N N . TYR A 1 246 ? -0.319 -12.111 15.348 1.00 88.81 246 TYR A N 1
ATOM 2021 C CA . TYR A 1 246 ? 0.697 -11.079 15.134 1.00 88.81 246 TYR A CA 1
ATOM 2022 C C . TYR A 1 246 ? 0.135 -9.656 15.267 1.00 88.81 246 TYR A C 1
ATOM 2024 O O . TYR A 1 246 ? 0.839 -8.684 14.991 1.00 88.81 246 TYR A O 1
ATOM 2032 N N . CYS A 1 247 ? -1.128 -9.512 15.678 1.00 92.00 247 CYS A N 1
ATOM 2033 C CA . CYS A 1 247 ? -1.775 -8.215 15.814 1.00 92.00 247 CYS A CA 1
ATOM 2034 C C . CYS A 1 247 ? -1.159 -7.411 16.970 1.00 92.00 247 CYS A C 1
ATOM 2036 O O . CYS A 1 247 ? -1.193 -7.822 18.131 1.00 92.00 247 CYS A O 1
ATOM 2038 N N . GLU A 1 248 ? -0.664 -6.211 16.664 1.00 92.50 248 GLU A N 1
ATOM 2039 C CA . GLU A 1 248 ? -0.051 -5.289 17.633 1.00 92.50 248 GLU A CA 1
ATOM 2040 C C . GLU A 1 248 ? -1.033 -4.769 18.703 1.00 92.50 248 GLU A C 1
ATOM 2042 O O . GLU A 1 248 ? -0.608 -4.241 19.732 1.00 92.50 248 GLU A O 1
ATOM 2047 N N . PHE A 1 249 ? -2.336 -4.975 18.492 1.00 94.12 249 PHE A N 1
ATOM 2048 C CA . PHE A 1 249 ? -3.418 -4.621 19.412 1.00 94.12 249 PHE A CA 1
ATOM 2049 C C . PHE A 1 249 ? -4.125 -5.837 20.018 1.00 94.12 249 PHE A C 1
ATOM 2051 O O . PHE A 1 249 ? -5.173 -5.679 20.641 1.00 94.12 249 PHE A O 1
ATOM 2058 N N . LYS A 1 250 ? -3.575 -7.053 19.874 1.00 92.94 250 LYS A N 1
ATOM 2059 C CA . LYS A 1 250 ? -4.186 -8.268 20.442 1.00 92.94 250 LYS A CA 1
ATOM 2060 C C . LYS A 1 250 ? -4.511 -8.108 21.932 1.00 92.94 250 LYS A C 1
ATOM 2062 O O . LYS A 1 250 ? -5.589 -8.484 22.364 1.00 92.94 250 LYS A O 1
ATOM 2067 N N . TYR A 1 251 ? -3.624 -7.456 22.683 1.00 92.31 251 TYR A N 1
ATOM 2068 C CA . TYR A 1 251 ? -3.808 -7.199 24.113 1.00 92.31 251 TYR A CA 1
ATOM 2069 C C . TYR A 1 251 ? -5.018 -6.300 24.448 1.00 92.31 251 TYR A C 1
ATOM 2071 O O . TYR A 1 251 ? -5.528 -6.383 25.559 1.00 92.31 251 TYR A O 1
ATOM 2079 N N . LEU A 1 252 ? -5.467 -5.443 23.520 1.00 93.69 252 LEU A N 1
ATOM 2080 C CA . LEU A 1 252 ? -6.708 -4.668 23.658 1.00 93.69 252 LEU A CA 1
ATOM 2081 C C . LEU A 1 252 ? -7.912 -5.489 23.202 1.00 93.69 252 LEU A C 1
ATOM 2083 O O . LEU A 1 252 ? -8.944 -5.485 23.865 1.00 93.69 252 LEU A O 1
ATOM 2087 N N . CYS A 1 253 ? -7.753 -6.203 22.083 1.00 93.62 253 CYS A N 1
ATOM 2088 C CA . CYS A 1 253 ? -8.809 -7.003 21.472 1.00 93.62 253 CYS A CA 1
ATOM 2089 C C . CYS A 1 253 ? -9.289 -8.133 22.393 1.00 93.62 253 CYS A C 1
ATOM 2091 O O . CYS A 1 253 ? -10.494 -8.333 22.531 1.00 93.62 253 CYS A O 1
ATOM 2093 N N . ASP A 1 254 ? -8.353 -8.841 23.035 1.00 91.81 254 ASP A N 1
ATOM 2094 C CA . ASP A 1 254 ? -8.638 -9.941 23.964 1.00 91.81 254 ASP A CA 1
ATOM 2095 C C . ASP A 1 254 ? -9.363 -9.448 25.227 1.00 91.81 254 ASP A C 1
ATOM 2097 O O . ASP A 1 254 ? -10.144 -10.186 25.815 1.00 91.81 254 ASP A O 1
ATOM 2101 N N . ALA A 1 255 ? -9.123 -8.194 25.620 1.00 90.19 255 ALA A N 1
ATOM 2102 C CA . ALA A 1 255 ? -9.750 -7.548 26.770 1.00 90.19 255 ALA A CA 1
ATOM 2103 C C . ALA A 1 255 ? -11.016 -6.749 26.404 1.00 90.19 255 ALA A C 1
ATOM 2105 O O . ALA A 1 255 ? -11.571 -6.071 27.265 1.00 90.19 255 ALA A O 1
ATOM 2106 N N . ASP A 1 256 ? -11.436 -6.773 25.131 1.00 89.56 256 ASP A N 1
ATOM 2107 C CA . ASP A 1 256 ? -12.580 -6.014 24.609 1.00 89.56 256 ASP A CA 1
ATOM 2108 C C . ASP A 1 256 ? -12.559 -4.515 24.989 1.00 89.56 256 ASP A C 1
ATOM 2110 O O . ASP A 1 256 ? -13.596 -3.866 25.149 1.00 89.56 256 ASP A O 1
ATOM 2114 N N . LEU A 1 257 ? -11.354 -3.941 25.097 1.00 83.88 257 LEU A N 1
ATOM 2115 C CA . LEU A 1 257 ? -11.170 -2.543 25.482 1.00 83.88 257 LEU A CA 1
ATOM 2116 C C . LEU A 1 257 ? -11.590 -1.621 24.341 1.00 83.88 257 LEU A C 1
ATOM 2118 O O . LEU A 1 257 ? -11.159 -1.817 23.206 1.00 83.88 257 LEU A O 1
ATOM 2122 N N . LYS A 1 258 ? -12.408 -0.613 24.659 1.00 78.94 258 LYS A N 1
ATOM 2123 C CA . LYS A 1 258 ? -12.951 0.363 23.696 1.00 78.94 258 LYS A CA 1
ATOM 2124 C C . LYS A 1 258 ? -12.356 1.758 23.876 1.00 78.94 258 LYS A C 1
ATOM 2126 O O . LYS A 1 258 ? -12.126 2.461 22.898 1.00 78.94 258 LYS A O 1
ATOM 2131 N N . GLU A 1 259 ? -12.079 2.149 25.119 1.00 71.25 259 GLU A N 1
ATOM 2132 C CA . GLU A 1 259 ? -11.690 3.521 25.427 1.00 71.25 259 GLU A CA 1
ATOM 2133 C C . GLU A 1 259 ? -10.192 3.776 25.210 1.00 71.25 259 GLU A C 1
ATOM 2135 O O . GLU A 1 259 ? -9.348 2.981 25.650 1.00 71.25 259 GLU A O 1
ATOM 2140 N N . PRO A 1 260 ? -9.815 4.896 24.570 1.00 56.78 260 PRO A N 1
ATOM 2141 C CA . PRO A 1 260 ? -8.466 5.419 24.696 1.00 56.78 260 PRO A CA 1
ATOM 2142 C C . PRO A 1 260 ? -8.249 5.793 26.159 1.00 56.78 260 PRO A C 1
ATOM 2144 O O . PRO A 1 260 ? -9.022 6.563 26.727 1.00 56.78 260 PRO A O 1
ATOM 2147 N N . LYS A 1 261 ? -7.184 5.274 26.782 1.00 45.34 261 LYS A N 1
ATOM 2148 C CA . LYS A 1 261 ? -6.706 5.876 28.030 1.00 45.34 261 LYS A CA 1
ATOM 2149 C C . LYS A 1 261 ? -6.435 7.344 27.714 1.00 45.34 261 LYS A C 1
ATOM 2151 O O . LYS A 1 261 ? -5.516 7.626 26.942 1.00 45.34 261 LYS A O 1
ATOM 2156 N N . LYS A 1 262 ? -7.262 8.249 28.250 1.00 42.25 262 LYS A N 1
ATOM 2157 C CA . LYS A 1 262 ? -7.000 9.690 28.204 1.00 42.25 262 LYS A CA 1
ATOM 2158 C C . LYS A 1 262 ? -5.558 9.885 28.677 1.00 42.25 262 LYS A C 1
ATOM 2160 O O . LYS A 1 262 ? -5.189 9.358 29.729 1.00 42.25 262 LYS A O 1
ATOM 2165 N N . LYS A 1 263 ? -4.740 10.506 27.829 1.00 38.62 263 LYS A N 1
ATOM 2166 C CA . LYS A 1 263 ? -3.437 11.016 28.252 1.00 38.62 263 LYS A CA 1
ATOM 2167 C C . LYS A 1 263 ? -3.649 12.181 29.199 1.00 38.62 263 LYS A C 1
ATOM 2169 O O . LYS A 1 263 ? -4.613 12.937 28.948 1.00 38.62 263 LYS A O 1
#

pLDDT: mean 91.94, std 12.16, range [38.62, 98.75]

Solvent-accessible surface area (backbone atoms only — not comparable to full-atom values): 15373 Å² total; per-residue (Å²): 137,74,79,71,68,65,68,63,78,76,56,54,74,67,58,50,51,52,50,52,53,38,50,51,64,55,65,57,82,80,78,77,90,67,79,65,45,43,35,50,94,49,64,88,48,53,48,44,61,51,39,40,52,65,60,65,49,84,68,64,72,82,79,48,43,71,58,53,50,54,49,54,56,46,50,54,52,52,51,43,49,46,59,70,41,55,51,48,40,37,72,41,93,86,44,70,45,40,68,54,57,72,82,72,38,79,41,52,89,37,86,52,52,48,72,55,86,83,65,96,62,65,88,58,43,46,36,38,34,39,39,74,76,38,96,82,52,28,39,45,44,71,38,66,20,38,28,34,42,92,94,37,64,29,34,36,43,77,45,78,37,54,51,78,59,50,75,69,54,88,63,77,56,74,69,55,51,54,26,49,35,53,48,27,62,63,37,60,43,47,29,36,38,38,39,37,35,24,75,76,80,69,50,78,50,77,44,83,44,79,63,54,68,71,56,35,52,48,49,50,54,52,55,36,56,43,47,53,26,52,75,71,62,44,76,49,70,90,72,87,57,82,65,56,84,74,42,42,51,39,81,38,61,80,65,70,63,62,75,63,79,79,128